Protein AF-A0A3D2YEI0-F1 (afdb_monomer_lite)

Structure (mmCIF, N/CA/C/O backbone):
data_AF-A0A3D2YEI0-F1
#
_entry.id   AF-A0A3D2YEI0-F1
#
loop_
_atom_site.group_PDB
_atom_site.id
_atom_site.type_symbol
_atom_site.label_atom_id
_atom_site.label_alt_id
_atom_site.label_comp_id
_atom_site.label_asym_id
_atom_site.label_entity_id
_atom_site.label_seq_id
_atom_site.pdbx_PDB_ins_code
_atom_site.Cartn_x
_atom_site.Cartn_y
_atom_site.Cartn_z
_atom_site.occupancy
_atom_site.B_iso_or_equiv
_atom_site.auth_seq_id
_atom_site.auth_comp_id
_atom_site.auth_asym_id
_atom_site.auth_atom_id
_atom_site.pdbx_PDB_model_num
ATOM 1 N N . TYR A 1 1 ? -25.407 -13.161 29.917 1.00 68.25 1 TYR A N 1
ATOM 2 C CA . TYR A 1 1 ? -24.809 -11.945 30.520 1.00 68.25 1 TYR A CA 1
ATOM 3 C C . TYR A 1 1 ? -24.618 -12.001 32.046 1.00 68.25 1 TYR A C 1
ATOM 5 O O . TYR A 1 1 ? -24.696 -10.966 32.695 1.00 68.25 1 TYR A O 1
ATOM 13 N N . SER A 1 2 ? -24.340 -13.152 32.675 1.00 72.31 2 SER A N 1
ATOM 14 C CA . SER A 1 2 ? -24.248 -13.216 34.150 1.00 72.31 2 SER A CA 1
ATOM 15 C C . SER A 1 2 ? -23.072 -12.410 34.723 1.00 72.31 2 SER A C 1
ATOM 17 O O . SER A 1 2 ? -23.265 -11.693 35.699 1.00 72.31 2 SER A O 1
ATOM 19 N N . GLY A 1 3 ? -21.893 -12.462 34.089 1.00 78.69 3 GLY A N 1
ATOM 20 C CA . GLY A 1 3 ? -20.698 -11.726 34.528 1.00 78.69 3 GLY A CA 1
ATOM 21 C C . GLY A 1 3 ? -20.878 -10.206 34.496 1.00 78.69 3 GLY A C 1
ATOM 22 O O . GLY A 1 3 ? -20.753 -9.552 35.528 1.00 78.69 3 GLY A O 1
ATOM 23 N N . GLN A 1 4 ? -21.267 -9.648 33.343 1.00 86.12 4 GLN A N 1
ATOM 24 C CA . GLN A 1 4 ? -21.496 -8.202 33.213 1.00 86.12 4 GLN A CA 1
ATOM 25 C C . GLN A 1 4 ? -22.633 -7.711 34.113 1.00 86.12 4 GLN A C 1
ATOM 27 O O . GLN A 1 4 ? -22.486 -6.702 34.797 1.00 86.12 4 GLN A O 1
ATOM 32 N N . ARG A 1 5 ? -23.728 -8.476 34.219 1.00 88.88 5 ARG A N 1
ATOM 33 C CA . ARG A 1 5 ? -24.831 -8.156 35.136 1.00 88.88 5 ARG A CA 1
ATOM 34 C C . ARG A 1 5 ? -24.367 -8.073 36.593 1.00 88.88 5 ARG A C 1
ATOM 36 O O . ARG A 1 5 ? -24.822 -7.196 37.317 1.00 88.88 5 ARG A O 1
ATOM 43 N N . ASN A 1 6 ? -23.446 -8.938 37.023 1.00 91.31 6 ASN A N 1
ATOM 44 C CA . ASN A 1 6 ? -22.897 -8.879 38.379 1.00 91.31 6 ASN A CA 1
ATOM 45 C C . ASN A 1 6 ? -22.062 -7.608 38.605 1.00 91.31 6 ASN A C 1
ATOM 47 O O . ASN A 1 6 ? -22.187 -6.993 39.663 1.00 91.31 6 ASN A O 1
ATOM 51 N N . HIS A 1 7 ? -21.256 -7.191 37.622 1.00 91.94 7 HIS A N 1
ATOM 52 C CA . HIS A 1 7 ? -20.502 -5.936 37.699 1.00 91.94 7 HIS A CA 1
ATOM 53 C C . HIS A 1 7 ? -21.421 -4.710 37.750 1.00 91.94 7 HIS A C 1
ATOM 55 O O . HIS A 1 7 ? -21.207 -3.840 38.588 1.00 91.94 7 HIS A O 1
ATOM 61 N N . ILE A 1 8 ? -22.476 -4.680 36.930 1.00 94.12 8 ILE A N 1
ATOM 62 C CA . ILE A 1 8 ? -23.471 -3.596 36.914 1.00 94.12 8 ILE A CA 1
ATOM 63 C C . ILE A 1 8 ? -24.224 -3.529 38.247 1.00 94.12 8 ILE A C 1
ATOM 65 O O . ILE A 1 8 ? -24.335 -2.463 38.844 1.00 94.12 8 ILE A O 1
ATOM 69 N N . ASN A 1 9 ? -24.703 -4.669 38.752 1.00 94.25 9 ASN A N 1
ATOM 70 C CA . ASN A 1 9 ? -25.412 -4.726 40.031 1.00 94.25 9 ASN A CA 1
ATOM 71 C C . ASN A 1 9 ? -24.514 -4.309 41.201 1.00 94.25 9 ASN A C 1
ATOM 73 O O . ASN A 1 9 ? -24.982 -3.660 42.132 1.00 94.25 9 ASN A O 1
ATOM 77 N N . LYS A 1 10 ? -23.226 -4.679 41.161 1.00 95.31 10 LYS A N 1
ATOM 78 C CA . LYS A 1 10 ? -22.238 -4.207 42.132 1.00 95.31 10 LYS A CA 1
ATOM 79 C C . LYS A 1 10 ? -22.077 -2.688 42.048 1.00 95.31 10 LYS A C 1
ATOM 81 O O . LYS A 1 10 ? -22.222 -2.043 43.076 1.00 95.31 10 LYS A O 1
ATOM 86 N N . PHE A 1 11 ? -21.860 -2.140 40.853 1.00 97.00 11 PHE A N 1
ATOM 87 C CA . PHE A 1 11 ? -21.712 -0.698 40.651 1.00 97.00 11 PHE A CA 1
ATOM 88 C C . PHE A 1 11 ? -22.922 0.081 41.179 1.00 97.00 11 PHE A C 1
ATOM 90 O O . PHE A 1 11 ? -22.754 0.977 41.990 1.00 97.00 11 PHE A O 1
ATOM 97 N N . ARG A 1 12 ? -24.148 -0.325 40.822 1.00 95.56 12 ARG A N 1
ATOM 98 C CA . ARG A 1 12 ? -25.383 0.332 41.292 1.00 95.56 12 ARG A CA 1
ATOM 99 C C . ARG A 1 12 ? -25.611 0.230 42.802 1.00 95.56 12 ARG A C 1
ATOM 101 O O . ARG A 1 12 ? -26.309 1.060 43.365 1.00 95.56 12 ARG A O 1
ATOM 108 N N . ARG A 1 13 ? -25.082 -0.804 43.461 1.00 96.88 13 ARG A N 1
ATOM 109 C CA . ARG A 1 13 ? -25.151 -0.922 44.925 1.00 96.88 13 ARG A CA 1
ATOM 110 C C . ARG A 1 13 ? -24.128 -0.011 45.598 1.00 96.88 13 ARG A C 1
ATOM 112 O O . ARG A 1 13 ? -24.442 0.582 46.622 1.00 96.88 13 ARG A O 1
ATOM 119 N N . ASP A 1 14 ? -22.919 0.042 45.047 1.00 97.06 14 ASP A N 1
ATOM 120 C CA . ASP A 1 14 ? -21.813 0.817 45.607 1.00 97.06 14 ASP A CA 1
ATOM 121 C C . ASP A 1 14 ? -22.003 2.331 45.323 1.00 97.06 14 ASP A C 1
ATOM 123 O O . ASP A 1 14 ? -21.615 3.152 46.147 1.00 97.06 14 ASP A O 1
ATOM 127 N N . PHE A 1 15 ? -22.689 2.685 44.226 1.00 96.69 15 PHE A N 1
ATOM 128 C CA . PHE A 1 15 ? -23.035 4.051 43.802 1.00 96.69 15 PHE A CA 1
ATOM 129 C C . PHE A 1 15 ? -24.541 4.153 43.463 1.00 96.69 15 PHE A C 1
ATOM 131 O O . PHE A 1 15 ? -24.924 4.114 42.289 1.00 96.69 15 PHE A O 1
ATOM 138 N N . PRO A 1 16 ? -25.431 4.204 44.471 1.00 95.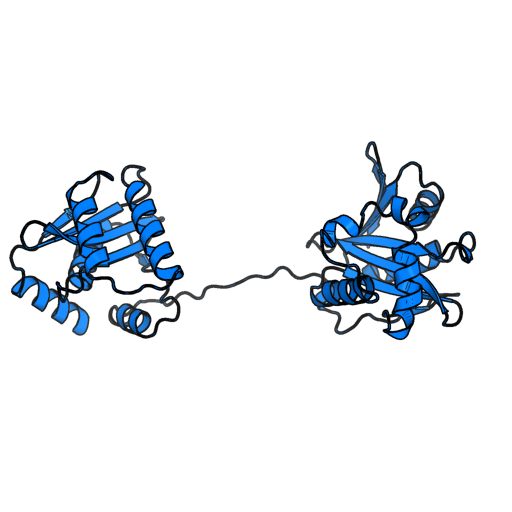75 16 PRO A N 1
ATOM 139 C CA . PRO A 1 16 ? -26.885 4.183 44.265 1.00 95.75 16 PRO A CA 1
ATOM 140 C C . PRO A 1 16 ? -27.451 5.471 43.650 1.00 95.75 16 PRO A C 1
ATOM 142 O O . PRO A 1 16 ? -28.571 5.460 43.147 1.00 95.75 16 PRO A O 1
ATOM 145 N N . ASP A 1 17 ? -26.691 6.563 43.695 1.00 95.56 17 ASP A N 1
ATOM 146 C CA . ASP A 1 17 ? -26.978 7.854 43.068 1.00 95.56 17 ASP A CA 1
ATOM 147 C C . ASP A 1 17 ? -26.530 7.921 41.600 1.00 95.56 17 ASP A C 1
ATOM 149 O O . ASP A 1 17 ? -26.735 8.942 40.947 1.00 95.56 17 ASP A O 1
ATOM 153 N N . ALA A 1 18 ? -25.902 6.861 41.077 1.00 97.38 18 ALA A N 1
ATOM 154 C CA . ALA A 1 18 ? -25.330 6.900 39.746 1.00 97.38 18 ALA A CA 1
ATOM 155 C C . ALA A 1 18 ? -26.400 7.011 38.651 1.00 97.38 18 ALA A C 1
ATOM 157 O O . ALA A 1 18 ? -27.341 6.213 38.588 1.00 97.38 18 ALA A O 1
ATOM 158 N N . GLU A 1 19 ? -26.210 7.960 37.737 1.00 97.62 19 GLU A N 1
ATOM 159 C CA . GLU A 1 19 ? -27.149 8.252 36.656 1.00 97.62 19 GLU A CA 1
ATOM 160 C C . GLU A 1 19 ? -26.442 8.475 35.320 1.00 97.62 19 GLU A C 1
ATOM 162 O O . GLU A 1 19 ? -25.311 8.954 35.242 1.00 97.62 19 GLU A O 1
ATOM 167 N N . PHE A 1 20 ? -27.128 8.131 34.234 1.00 98.44 20 PHE A N 1
ATOM 168 C CA . PHE A 1 20 ? -26.647 8.425 32.893 1.00 98.44 20 PHE A CA 1
ATOM 169 C C . PHE A 1 20 ? -27.025 9.850 32.490 1.00 98.44 20 PHE A C 1
ATOM 171 O O . PHE A 1 20 ? -28.176 10.255 32.643 1.00 98.44 20 PHE A O 1
ATOM 178 N N . THR A 1 21 ? -26.082 10.585 31.902 1.00 98.06 21 THR A N 1
ATOM 179 C CA . THR A 1 21 ? -26.310 11.938 31.385 1.00 98.06 21 THR A CA 1
ATOM 180 C C . THR A 1 21 ? -25.840 12.039 29.927 1.00 98.06 21 THR A C 1
ATOM 182 O O . THR A 1 21 ? -24.699 11.675 29.626 1.00 98.06 21 THR A O 1
ATOM 185 N N . PRO A 1 22 ? -26.684 12.509 28.991 1.00 97.69 22 PRO A N 1
ATOM 186 C CA . PRO A 1 22 ? -26.240 12.868 27.647 1.00 97.69 22 PRO A CA 1
ATOM 187 C C . PRO A 1 22 ? -25.218 14.010 27.689 1.00 97.69 22 PRO A C 1
ATOM 189 O O . PRO A 1 22 ? -25.360 14.953 28.467 1.00 97.69 22 PRO A O 1
ATOM 192 N N . LEU A 1 23 ? -24.207 13.944 26.823 1.00 97.44 23 LEU A N 1
ATOM 193 C CA . LEU A 1 23 ? -23.213 15.002 26.649 1.00 97.44 23 LEU A CA 1
ATOM 194 C C . LEU A 1 23 ? -23.413 15.632 25.271 1.00 97.44 23 LEU A C 1
ATOM 196 O O . LEU A 1 23 ? -23.169 14.996 24.248 1.00 97.44 23 LEU A O 1
ATOM 200 N N . THR A 1 24 ? -23.892 16.874 25.249 1.00 95.56 24 THR A N 1
ATOM 201 C CA . THR A 1 24 ? -24.234 17.604 24.014 1.00 95.56 24 THR A CA 1
ATOM 202 C C . THR A 1 24 ? -23.374 18.841 23.782 1.00 95.56 24 THR A C 1
ATOM 204 O O . THR A 1 24 ? -23.398 19.390 22.685 1.00 95.56 24 THR A O 1
ATOM 207 N N . ASP A 1 25 ? -22.632 19.280 24.799 1.00 94.62 25 ASP A N 1
ATOM 208 C CA . ASP A 1 25 ? -21.731 20.428 24.735 1.00 94.62 25 ASP A CA 1
ATOM 209 C C . ASP A 1 25 ? -20.272 19.941 24.800 1.00 94.62 25 ASP A C 1
ATOM 211 O O . ASP A 1 25 ? -19.886 19.336 25.806 1.00 94.62 25 ASP A O 1
ATOM 215 N N . PRO A 1 26 ? -19.443 20.181 23.767 1.00 93.44 26 PRO A N 1
ATOM 216 C CA . PRO A 1 26 ? -18.020 19.846 23.817 1.00 93.44 26 PRO A CA 1
ATOM 217 C C . PRO A 1 26 ? -17.256 20.620 24.906 1.00 93.44 26 PRO A C 1
ATOM 219 O O . PRO A 1 26 ? -16.172 20.190 25.292 1.00 93.44 26 PRO A O 1
ATOM 222 N N . GLN A 1 27 ? -17.805 21.733 25.408 1.00 94.62 27 GLN A N 1
ATOM 223 C CA . GLN A 1 27 ? -17.223 22.551 26.476 1.00 94.62 27 GLN A CA 1
ATOM 224 C C . GLN A 1 27 ? -17.804 22.252 27.863 1.00 94.62 27 GLN A C 1
ATOM 226 O O . GLN A 1 27 ? -17.576 23.022 28.800 1.00 94.62 27 GLN A O 1
ATOM 231 N N . ASP A 1 28 ? -18.529 21.139 28.025 1.00 95.12 28 ASP A N 1
ATOM 232 C CA . ASP A 1 28 ? -19.078 20.751 29.321 1.00 95.12 28 ASP A CA 1
ATOM 233 C C . ASP A 1 28 ? -17.951 20.661 30.375 1.00 95.12 28 ASP A C 1
ATOM 235 O O . ASP A 1 28 ? -17.034 19.837 30.247 1.00 95.12 28 ASP A O 1
ATOM 239 N N . PRO A 1 29 ? -17.990 21.472 31.450 1.00 96.00 29 PRO A N 1
ATOM 240 C CA . PRO A 1 29 ? -16.926 21.496 32.449 1.00 96.00 29 PRO A CA 1
ATOM 241 C C . PRO A 1 29 ? -16.756 20.148 33.162 1.00 96.00 29 PRO A C 1
ATOM 243 O O . PRO A 1 29 ? -15.661 19.838 33.640 1.00 96.00 29 PRO A O 1
ATOM 246 N N . ARG A 1 30 ? -17.806 19.314 33.208 1.00 96.50 30 ARG A N 1
ATOM 247 C CA . ARG A 1 30 ? -17.743 17.957 33.767 1.00 96.50 30 ARG A CA 1
ATOM 248 C C . ARG A 1 30 ? -16.841 17.061 32.924 1.00 96.50 30 ARG A C 1
ATOM 250 O O . ARG A 1 30 ? -16.116 16.243 33.483 1.00 96.50 30 ARG A O 1
ATOM 257 N N . LEU A 1 31 ? -16.856 17.223 31.600 1.00 96.31 31 LEU A N 1
ATOM 258 C CA . LEU A 1 31 ? -16.029 16.447 30.676 1.00 96.31 31 LEU A CA 1
ATOM 259 C C . LEU A 1 31 ? -14.549 16.828 30.806 1.00 96.31 31 LEU A C 1
ATOM 261 O O . LEU A 1 31 ? -13.692 15.951 30.895 1.00 96.31 31 LEU A O 1
ATOM 265 N N . ALA A 1 32 ? -14.250 18.126 30.906 1.00 94.75 32 ALA A N 1
ATOM 266 C CA . ALA A 1 32 ? -12.895 18.598 31.191 1.00 94.75 32 ALA A CA 1
ATOM 267 C C . ALA A 1 32 ? -12.383 18.083 32.550 1.00 94.75 32 ALA A C 1
ATOM 269 O O . ALA A 1 32 ? -11.223 17.688 32.672 1.00 94.75 32 ALA A O 1
ATOM 270 N N . ALA A 1 33 ? -13.246 18.042 33.572 1.00 96.62 33 ALA A N 1
ATOM 271 C CA . ALA A 1 33 ? -12.906 17.449 34.862 1.00 96.62 33 ALA A CA 1
ATOM 272 C C . ALA A 1 33 ? -12.619 15.943 34.748 1.00 96.62 33 ALA A C 1
ATOM 274 O O . ALA A 1 33 ? -11.586 15.501 35.244 1.00 96.62 33 ALA A O 1
ATOM 275 N N . PHE A 1 34 ? -13.463 15.193 34.031 1.00 97.12 34 PHE A N 1
ATOM 276 C CA . PHE A 1 34 ? -13.266 13.762 33.794 1.00 97.12 34 PHE A CA 1
ATOM 277 C C . PHE A 1 34 ? -11.910 13.455 33.154 1.00 97.12 34 PHE A C 1
ATOM 279 O O . PHE A 1 34 ? -11.227 12.542 33.606 1.00 97.12 34 PHE A O 1
ATOM 286 N N . TRP A 1 35 ? -11.489 14.212 32.135 1.00 95.12 35 TRP A N 1
ATOM 287 C CA . TRP A 1 35 ? -10.202 13.961 31.480 1.00 95.12 35 TRP A CA 1
ATOM 288 C C . TRP A 1 35 ? -9.010 14.160 32.421 1.00 95.12 35 TRP A C 1
ATOM 290 O O . TRP A 1 35 ? -8.111 13.322 32.423 1.00 95.12 35 TRP A O 1
ATOM 300 N N . ARG A 1 36 ? -9.036 15.192 33.278 1.00 93.50 36 ARG A N 1
ATOM 301 C CA . ARG A 1 36 ? -7.995 15.403 34.305 1.00 93.50 36 ARG A CA 1
ATOM 302 C C . ARG A 1 36 ? -7.955 14.265 35.329 1.00 93.50 36 ARG A C 1
ATOM 304 O O . ARG A 1 36 ? -6.874 13.794 35.687 1.00 93.50 36 ARG A O 1
ATOM 311 N N . ASP A 1 37 ? -9.123 13.817 35.787 1.00 94.00 37 ASP A N 1
ATOM 312 C CA . ASP A 1 37 ? -9.232 12.696 36.726 1.00 94.00 37 ASP A CA 1
ATOM 313 C C . ASP A 1 37 ? -8.716 11.400 36.073 1.00 94.00 37 ASP A C 1
ATOM 315 O O . ASP A 1 37 ? -7.912 10.674 36.660 1.00 94.00 37 ASP A O 1
ATOM 319 N N . TYR A 1 38 ? -9.111 11.140 34.823 1.00 92.94 38 TYR A N 1
ATOM 320 C CA . TYR A 1 38 ? -8.705 9.955 34.068 1.00 92.94 38 TYR A CA 1
ATOM 321 C C . TYR A 1 38 ? -7.194 9.920 33.822 1.00 92.94 38 TYR A C 1
ATOM 323 O O . TYR A 1 38 ? -6.573 8.884 34.038 1.00 92.94 38 TYR A O 1
ATOM 331 N N . GLU A 1 39 ? -6.583 11.041 33.429 1.00 89.88 39 GLU A N 1
ATOM 332 C CA . GLU A 1 39 ? -5.128 11.161 33.245 1.00 89.88 39 GLU A CA 1
ATOM 333 C C . GLU A 1 39 ? -4.343 10.870 34.529 1.00 89.88 39 GLU A C 1
ATOM 335 O O . GLU A 1 39 ? -3.258 10.291 34.471 1.00 89.88 39 GLU A O 1
ATOM 340 N N . THR A 1 40 ? -4.905 11.212 35.691 1.00 87.88 40 THR A N 1
ATOM 341 C CA . THR A 1 40 ? -4.272 10.950 36.992 1.00 87.88 40 THR A CA 1
ATOM 342 C C . THR A 1 40 ? -4.225 9.451 37.311 1.00 87.88 40 THR A C 1
ATOM 344 O O . THR A 1 40 ? -3.242 8.969 37.876 1.00 87.88 40 THR A O 1
ATOM 347 N N . GLU A 1 41 ? -5.258 8.695 36.928 1.00 86.00 41 GLU A N 1
ATOM 348 C CA . GLU A 1 41 ? -5.346 7.244 37.158 1.00 86.00 41 GLU A CA 1
ATOM 349 C C . GLU A 1 41 ? -4.751 6.405 36.009 1.00 86.00 41 GLU A C 1
ATOM 351 O O . GLU A 1 41 ? -4.423 5.226 36.175 1.00 86.00 41 GLU A O 1
ATOM 356 N N . PHE A 1 42 ? -4.613 6.988 34.817 1.00 78.06 42 PHE A N 1
ATOM 357 C CA . PHE A 1 42 ? -4.160 6.295 33.617 1.00 78.06 42 PHE A CA 1
ATOM 358 C C . PHE A 1 42 ? -2.629 6.279 33.518 1.00 78.06 42 PHE A C 1
ATOM 360 O O . PHE A 1 42 ? -1.992 7.137 32.916 1.00 78.06 42 PHE A O 1
ATOM 367 N N . HIS A 1 43 ? -2.008 5.235 34.065 1.00 69.94 43 HIS A N 1
ATOM 368 C CA . HIS A 1 43 ? -0.544 5.110 34.121 1.00 69.94 43 HIS A CA 1
ATOM 369 C C . HIS A 1 43 ? 0.122 4.510 32.863 1.00 69.94 43 HIS A C 1
ATOM 371 O O . HIS A 1 43 ? 1.270 4.061 32.929 1.00 69.94 43 HIS A O 1
ATOM 377 N N . LYS A 1 44 ? -0.552 4.458 31.702 1.00 66.56 44 LYS A N 1
ATOM 378 C CA . LYS A 1 44 ? 0.087 3.982 30.459 1.00 66.56 44 LYS A CA 1
ATOM 379 C C . LYS A 1 44 ? 0.878 5.120 29.810 1.00 66.56 44 LYS A C 1
ATOM 381 O O . LYS A 1 44 ? 0.312 5.990 29.164 1.00 66.56 44 LYS A O 1
ATOM 386 N N . THR A 1 45 ? 2.201 5.065 29.927 1.00 58.62 45 THR A N 1
ATOM 387 C CA . THR A 1 45 ? 3.136 6.106 29.455 1.00 58.62 45 THR A CA 1
ATOM 388 C C . THR A 1 45 ? 3.678 5.887 28.036 1.00 58.62 45 THR A C 1
ATOM 390 O O . THR A 1 45 ? 4.537 6.635 27.574 1.00 58.62 45 THR A O 1
ATOM 393 N N . GLY A 1 46 ? 3.213 4.856 27.322 1.00 68.94 46 GLY A N 1
ATOM 394 C CA . GLY A 1 46 ? 3.670 4.572 25.959 1.00 68.94 46 GLY A CA 1
ATOM 395 C C . GLY A 1 46 ? 3.207 5.640 24.950 1.00 68.94 46 GLY A C 1
ATOM 396 O O . GLY A 1 46 ? 2.064 6.087 25.053 1.00 68.94 46 GLY A O 1
ATOM 397 N N . PRO A 1 47 ? 4.012 5.999 23.927 1.00 68.00 47 PRO A N 1
ATOM 398 C CA . PRO A 1 47 ? 3.660 7.031 22.939 1.00 68.00 47 PRO A CA 1
ATOM 399 C C . PRO A 1 47 ? 2.297 6.823 22.261 1.00 68.00 47 PRO A C 1
ATOM 401 O O . PRO A 1 47 ? 1.547 7.774 22.064 1.00 68.00 47 PRO A O 1
ATOM 404 N N . LEU A 1 48 ? 1.943 5.566 21.970 1.00 73.62 48 LEU A N 1
ATOM 405 C CA . LEU A 1 48 ? 0.650 5.204 21.380 1.00 73.62 48 LEU A CA 1
ATOM 406 C C . LEU A 1 48 ? -0.533 5.478 22.319 1.00 73.62 48 LEU A C 1
ATOM 408 O O . LEU A 1 48 ? -1.589 5.889 21.857 1.00 73.62 48 LEU A O 1
ATOM 412 N N . ALA A 1 49 ? -0.362 5.281 23.630 1.00 73.06 49 ALA A N 1
ATOM 413 C CA . ALA A 1 49 ? -1.427 5.500 24.608 1.00 73.06 49 ALA A CA 1
ATOM 414 C C . ALA A 1 49 ? -1.706 6.997 24.817 1.00 73.06 49 ALA A C 1
ATOM 416 O O . ALA A 1 49 ? -2.862 7.394 24.945 1.00 73.06 49 ALA A O 1
ATOM 417 N N . VAL A 1 50 ? -0.655 7.826 24.793 1.00 76.62 50 VAL A N 1
ATOM 418 C CA . VAL A 1 50 ? -0.776 9.293 24.832 1.00 76.62 50 VAL A CA 1
ATOM 419 C C . VAL A 1 50 ? -1.496 9.802 23.583 1.00 76.62 50 VAL A C 1
ATOM 421 O O . VAL A 1 50 ? -2.408 10.619 23.684 1.00 76.62 50 VAL A O 1
ATOM 424 N N . GLN A 1 51 ? -1.130 9.280 22.409 1.00 84.81 51 GLN A N 1
ATOM 425 C CA . GLN A 1 51 ? -1.786 9.641 21.155 1.00 84.81 51 GLN A CA 1
ATOM 426 C C . GLN A 1 51 ? -3.261 9.213 21.128 1.00 84.81 51 GLN A C 1
ATOM 428 O O . GLN A 1 51 ? -4.107 9.998 20.711 1.00 84.81 51 GLN A O 1
ATOM 433 N N . GLU A 1 52 ? -3.588 8.004 21.593 1.00 83.88 52 GLU A N 1
ATOM 434 C CA . GLU A 1 52 ? -4.973 7.517 21.674 1.00 83.88 52 GLU A CA 1
ATOM 435 C C . GLU A 1 52 ? -5.837 8.415 22.570 1.00 83.88 52 GLU A C 1
ATOM 437 O O . GLU A 1 52 ? -6.961 8.754 22.204 1.00 83.88 52 GLU A O 1
ATOM 442 N N . LEU A 1 53 ? -5.311 8.840 23.724 1.00 86.81 53 LEU A N 1
ATOM 443 C CA . LEU A 1 53 ? -6.029 9.734 24.629 1.00 86.81 53 LEU A CA 1
ATOM 444 C C . LEU A 1 53 ? -6.265 11.116 24.004 1.00 86.81 53 LEU A C 1
ATOM 446 O O . LEU A 1 53 ? -7.381 11.628 24.075 1.00 86.81 53 LEU A O 1
ATOM 450 N N . ALA A 1 54 ? -5.250 11.686 23.348 1.00 90.25 54 ALA A N 1
ATOM 451 C CA . ALA A 1 54 ? -5.381 12.960 22.644 1.00 90.25 54 ALA A CA 1
ATOM 452 C C . ALA A 1 54 ? -6.425 12.890 21.515 1.00 90.25 54 ALA A C 1
ATOM 454 O O . ALA A 1 54 ? -7.259 13.785 21.392 1.00 90.25 54 ALA A O 1
ATOM 455 N N . LEU A 1 55 ? -6.435 11.805 20.733 1.00 93.31 55 LEU A N 1
ATOM 456 C CA . LEU A 1 55 ? -7.440 11.583 19.689 1.00 93.31 55 LEU A CA 1
ATOM 457 C C . LEU A 1 55 ? -8.845 11.407 20.276 1.00 93.31 55 LEU A C 1
ATOM 459 O O . LEU A 1 55 ? -9.807 11.940 19.729 1.00 93.31 55 LEU A O 1
ATOM 463 N N . ALA A 1 56 ? -8.976 10.713 21.411 1.00 93.06 56 ALA A N 1
ATOM 464 C CA . ALA A 1 56 ? -10.254 10.588 22.101 1.00 93.06 56 ALA A CA 1
ATOM 465 C C . ALA A 1 56 ? -10.783 11.959 22.559 1.00 93.06 56 ALA A C 1
ATOM 467 O O . ALA A 1 56 ? -11.939 12.288 22.294 1.00 93.06 56 ALA A O 1
ATOM 468 N N . GLN A 1 57 ? -9.939 12.788 23.182 1.00 94.00 57 GLN A N 1
ATOM 469 C CA . GLN A 1 57 ? -10.292 14.163 23.557 1.00 94.00 57 GLN A CA 1
ATOM 470 C C . GLN A 1 57 ? -10.674 15.005 22.328 1.00 94.00 57 GLN A C 1
ATOM 472 O O . GLN A 1 57 ? -11.677 15.722 22.363 1.00 94.00 57 GLN A O 1
ATOM 477 N N . GLU A 1 58 ? -9.939 14.877 21.216 1.00 95.00 58 GLU A N 1
ATOM 478 C CA . GLU A 1 58 ? -10.279 15.553 19.961 1.00 95.00 58 GLU A CA 1
ATOM 479 C C . GLU A 1 58 ? -11.660 15.126 19.444 1.00 95.00 58 GLU A C 1
ATOM 481 O O . GLU A 1 58 ? -12.463 15.988 19.089 1.00 95.00 58 GLU A O 1
ATOM 486 N N . MET A 1 59 ? -11.988 13.832 19.444 1.00 95.75 59 MET A N 1
ATOM 487 C CA . MET A 1 59 ? -13.309 13.357 19.012 1.00 95.75 59 MET A CA 1
ATOM 488 C C . MET A 1 59 ? -14.436 13.935 19.875 1.00 95.75 59 MET A C 1
ATOM 490 O O . MET A 1 59 ? -15.445 14.396 19.341 1.00 95.75 59 MET A O 1
ATOM 494 N N . PHE A 1 60 ? -14.249 13.998 21.195 1.00 96.75 60 PHE A N 1
ATOM 495 C CA . PHE A 1 60 ? -15.213 14.635 22.095 1.00 96.75 60 PHE A CA 1
ATOM 496 C C . PHE A 1 60 ? -15.345 16.151 21.852 1.00 96.75 60 PHE A C 1
ATOM 498 O O . PHE A 1 60 ? -16.438 16.694 21.994 1.00 96.75 60 PHE A O 1
ATOM 505 N N . SER A 1 61 ? -14.295 16.838 21.388 1.00 95.31 61 SER A N 1
ATOM 506 C CA . SER A 1 61 ? -14.395 18.253 20.976 1.00 95.31 61 SER A CA 1
ATOM 507 C C . SER A 1 61 ? -15.297 18.476 19.750 1.00 95.31 61 SER A C 1
ATOM 509 O O . SER A 1 61 ? -15.693 19.605 19.464 1.00 95.31 61 SER A O 1
ATOM 511 N N . ARG A 1 62 ? -15.637 17.401 19.022 1.00 95.44 62 ARG A N 1
ATOM 512 C CA . ARG A 1 62 ? -16.571 17.410 17.885 1.00 95.44 62 ARG A CA 1
ATOM 513 C C . ARG A 1 62 ? -18.008 17.080 18.291 1.00 95.44 62 ARG A C 1
ATOM 515 O O . ARG A 1 62 ? -18.870 16.963 17.415 1.00 95.44 62 ARG A O 1
ATOM 522 N N . ILE A 1 63 ? -18.298 16.937 19.587 1.00 93.81 63 ILE A N 1
ATOM 523 C CA . ILE A 1 63 ? -19.681 16.915 20.074 1.00 93.81 63 ILE A CA 1
ATOM 524 C C . ILE A 1 63 ? -20.386 18.199 19.602 1.00 93.81 63 ILE A C 1
ATOM 526 O O . ILE A 1 63 ? -19.778 19.262 19.501 1.00 93.81 63 ILE A O 1
ATOM 530 N N . GLY A 1 64 ? -21.663 18.086 19.235 1.00 89.12 64 GLY A N 1
ATOM 531 C CA . GLY A 1 64 ? -22.454 19.200 18.697 1.00 89.12 64 GLY A CA 1
ATOM 532 C C . GLY A 1 64 ? -22.398 19.358 17.172 1.00 89.12 64 GLY A C 1
ATOM 533 O O . GLY A 1 64 ? -23.216 20.080 16.611 1.00 89.12 64 GLY A O 1
ATOM 534 N N . THR A 1 65 ? -21.519 18.630 16.471 1.00 93.00 65 THR A N 1
ATOM 535 C CA . THR A 1 65 ? -21.525 18.553 14.990 1.00 93.00 65 THR A CA 1
ATOM 536 C C . THR A 1 65 ? -22.732 17.799 14.423 1.00 93.00 65 THR A C 1
ATOM 538 O O . THR A 1 65 ? -23.029 17.911 13.236 1.00 93.00 65 THR A O 1
ATOM 541 N N . GLY A 1 66 ? -23.410 17.007 15.257 1.00 90.62 66 GLY A N 1
ATOM 542 C CA . GLY A 1 66 ? -24.465 16.079 14.846 1.00 90.62 66 GLY A CA 1
ATOM 543 C C . GLY A 1 66 ? -23.952 14.730 14.333 1.00 90.62 66 GLY A C 1
ATOM 544 O O . GLY A 1 66 ? -24.765 13.861 14.039 1.00 90.62 66 GLY A O 1
ATOM 545 N N . TRP A 1 67 ? -22.631 14.526 14.246 1.00 93.25 67 TRP A N 1
ATOM 546 C CA . TRP A 1 67 ? -22.044 13.241 13.837 1.00 93.25 67 TRP A CA 1
ATOM 547 C C . TRP A 1 67 ? -22.064 12.207 14.960 1.00 93.25 67 TRP A C 1
ATOM 549 O O . TRP A 1 67 ? -22.300 11.025 14.723 1.00 93.25 67 TRP A O 1
ATOM 559 N N . PHE A 1 68 ? -21.840 12.668 16.190 1.00 96.56 68 PHE A N 1
ATOM 560 C CA . PHE A 1 68 ? -21.686 11.805 17.350 1.00 96.56 68 PHE A CA 1
ATOM 561 C C . PHE A 1 68 ? -22.833 11.961 18.339 1.00 96.56 68 PHE A C 1
ATOM 563 O O . PHE A 1 68 ? -23.349 13.057 18.569 1.00 96.56 68 PHE A O 1
ATOM 570 N N . CYS A 1 69 ? -23.157 10.850 18.988 1.00 96.31 69 CYS A N 1
ATOM 571 C CA . CYS A 1 69 ? -23.869 10.823 20.250 1.00 96.31 69 CYS A CA 1
ATOM 572 C C . CYS A 1 69 ? -22.866 10.531 21.369 1.00 96.31 69 CYS A C 1
ATOM 574 O O . CYS A 1 69 ? -22.003 9.659 21.247 1.00 96.31 69 CYS A O 1
ATOM 576 N N . ALA A 1 70 ? -22.959 11.289 22.456 1.00 97.88 70 ALA A N 1
ATOM 577 C CA . ALA A 1 70 ? -22.076 11.146 23.600 1.00 97.88 70 ALA A CA 1
ATOM 578 C C . ALA A 1 70 ? -22.884 11.146 24.897 1.00 97.88 70 ALA A C 1
ATOM 580 O O . ALA A 1 70 ? -24.002 11.666 24.981 1.00 97.88 70 ALA A O 1
ATOM 581 N N . GLY A 1 71 ? -22.327 10.509 25.914 1.00 98.00 71 GLY A N 1
ATOM 582 C CA . GLY A 1 71 ? -22.962 10.376 27.213 1.00 98.00 71 GLY A CA 1
ATOM 583 C C . GLY A 1 71 ? -21.963 9.933 28.261 1.00 98.00 71 GLY A C 1
ATOM 584 O O . GLY A 1 71 ? -20.883 9.436 27.941 1.00 98.00 71 GLY A O 1
ATOM 585 N N . GLY A 1 72 ? -22.322 10.114 29.519 1.00 98.12 72 GLY A N 1
ATOM 586 C CA . GLY A 1 72 ? -21.481 9.741 30.638 1.00 98.12 72 GLY A CA 1
ATOM 587 C C . GLY A 1 72 ? -22.271 9.158 31.794 1.00 98.12 72 GLY A C 1
ATOM 588 O O . GLY A 1 72 ? -23.488 9.309 31.883 1.00 98.12 72 GLY A O 1
ATOM 589 N N . MET A 1 73 ? -21.553 8.467 32.672 1.00 98.56 73 MET A N 1
ATOM 590 C CA . MET A 1 73 ? -22.068 7.981 33.945 1.00 98.56 73 MET A CA 1
ATOM 591 C C . MET A 1 73 ? -21.650 8.968 35.029 1.00 98.56 73 MET A C 1
ATOM 593 O O . MET A 1 73 ? -20.453 9.181 35.243 1.00 98.56 73 MET A O 1
ATOM 597 N N . MET A 1 74 ? -22.632 9.561 35.694 1.00 98.25 7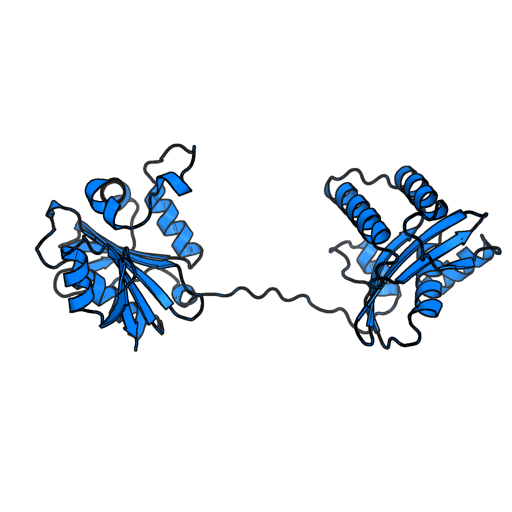4 MET A N 1
ATOM 598 C CA . MET A 1 74 ? -22.453 10.357 36.899 1.00 98.25 74 MET A CA 1
ATOM 599 C C . MET A 1 74 ? -22.429 9.430 38.113 1.00 98.25 74 MET A C 1
ATOM 601 O O . MET A 1 74 ? -23.209 8.485 38.169 1.00 98.25 74 MET A O 1
ATOM 605 N N . ALA A 1 75 ? -21.558 9.702 39.076 1.00 97.31 75 ALA A N 1
ATOM 606 C CA . ALA A 1 75 ? -21.603 9.151 40.429 1.00 97.31 75 ALA A CA 1
ATOM 607 C C . ALA A 1 75 ? -20.884 10.129 41.364 1.00 97.31 75 ALA A C 1
ATOM 609 O O . ALA A 1 75 ? -19.916 10.772 40.946 1.00 97.31 75 ALA A O 1
ATOM 610 N N . GLU A 1 76 ? -21.356 10.279 42.604 1.00 95.50 76 GLU A N 1
ATOM 611 C CA . GLU A 1 76 ? -20.735 11.181 43.587 1.00 95.50 76 GLU A CA 1
ATOM 612 C C . GLU A 1 76 ? -20.646 12.635 43.072 1.00 95.50 76 GLU A C 1
ATOM 614 O O . GLU A 1 76 ? -19.689 13.364 43.334 1.00 95.50 76 GLU A O 1
ATOM 619 N N . GLY A 1 77 ? -21.636 13.055 42.273 1.00 95.12 77 GLY A N 1
ATOM 620 C CA . GLY A 1 77 ? -21.725 14.406 41.708 1.00 95.12 77 GLY A CA 1
ATOM 621 C C . GLY A 1 77 ? -20.767 14.728 40.551 1.00 95.12 77 GLY A C 1
ATOM 622 O O . GLY A 1 77 ? -20.709 15.884 40.133 1.00 95.12 77 GLY A O 1
ATOM 623 N N . ARG A 1 78 ? -20.031 13.753 39.999 1.00 97.06 78 ARG A N 1
ATOM 624 C CA . ARG A 1 78 ? -19.099 13.961 38.870 1.00 97.06 78 ARG A CA 1
ATOM 625 C C . ARG A 1 78 ? -19.173 12.847 37.826 1.00 97.06 78 ARG A C 1
ATOM 627 O O . ARG A 1 78 ? -19.723 11.781 38.083 1.00 97.06 78 ARG A O 1
ATOM 634 N N . LEU A 1 79 ? -18.604 13.093 36.646 1.00 98.19 79 LEU A N 1
ATOM 635 C CA . LEU A 1 79 ? -18.453 12.062 35.619 1.00 98.19 79 LEU A CA 1
ATOM 636 C C . LEU A 1 79 ? -17.395 11.044 36.053 1.00 98.19 79 LEU A C 1
ATOM 638 O O . LEU A 1 79 ? -16.253 11.408 36.325 1.00 98.19 79 LEU A O 1
ATOM 642 N N . VAL A 1 80 ? -17.769 9.767 36.070 1.00 98.19 80 VAL A N 1
ATOM 643 C CA . VAL A 1 80 ? -16.863 8.642 36.361 1.00 98.19 80 VAL A CA 1
ATOM 644 C C . VAL A 1 80 ? -16.632 7.750 35.144 1.00 98.19 80 VAL A C 1
ATOM 646 O O . VAL A 1 80 ? -15.729 6.912 35.143 1.00 98.19 80 VAL A O 1
ATOM 649 N N . ALA A 1 81 ? -17.422 7.936 34.085 1.00 98.25 81 ALA A N 1
ATOM 650 C CA . ALA A 1 81 ? -17.226 7.292 32.796 1.00 98.25 81 ALA A CA 1
ATOM 651 C C . ALA A 1 81 ? -17.832 8.123 31.659 1.00 98.25 81 ALA A C 1
ATOM 653 O O . ALA A 1 81 ? -18.838 8.799 31.866 1.00 98.25 81 ALA A O 1
ATOM 654 N N . VAL A 1 82 ? -17.262 8.026 30.458 1.00 98.44 82 VAL A N 1
ATOM 655 C CA . VAL A 1 82 ? -17.752 8.659 29.226 1.00 98.44 82 VAL A CA 1
ATOM 656 C C . VAL A 1 82 ? -17.743 7.680 28.053 1.00 98.44 82 VAL A C 1
ATOM 658 O O . VAL A 1 82 ? -16.891 6.790 27.959 1.00 98.44 82 VAL A O 1
ATOM 661 N N . CYS A 1 83 ? -18.706 7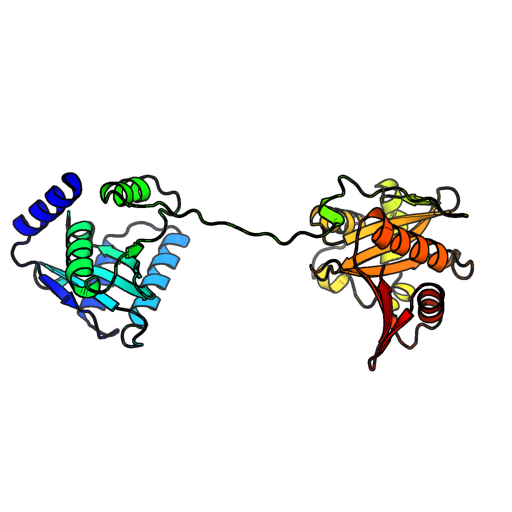.859 27.155 1.00 98.19 83 CYS A N 1
ATOM 662 C CA . CYS A 1 83 ? -18.907 7.069 25.950 1.00 98.19 83 CYS A CA 1
ATOM 663 C C . CYS A 1 83 ? -19.181 7.992 24.756 1.00 98.19 83 CYS A C 1
ATOM 665 O O . CYS A 1 83 ? -19.902 8.984 24.908 1.00 98.19 83 CYS A O 1
ATOM 667 N N . LEU A 1 84 ? -18.656 7.654 23.579 1.00 98.12 84 LEU A N 1
ATOM 668 C CA . LEU A 1 84 ? -18.942 8.357 22.326 1.00 98.12 84 LEU A CA 1
ATOM 669 C C . LEU A 1 84 ? -19.107 7.355 21.184 1.00 98.12 84 LEU A C 1
ATOM 671 O O . LEU A 1 84 ? -18.256 6.489 20.972 1.00 98.12 84 LEU A O 1
ATOM 675 N N . ALA A 1 85 ? -20.200 7.504 20.442 1.00 97.81 85 ALA A N 1
ATOM 676 C CA . ALA A 1 85 ? -20.581 6.635 19.339 1.00 97.81 85 ALA A CA 1
ATOM 677 C C . ALA A 1 85 ? -21.162 7.437 18.168 1.00 97.81 85 ALA A C 1
ATOM 679 O O . ALA A 1 85 ? -21.607 8.574 18.333 1.00 97.81 85 ALA A O 1
ATOM 680 N N . GLU A 1 86 ? -21.231 6.817 16.999 1.00 96.44 86 GLU A N 1
ATOM 681 C CA . GLU A 1 86 ? -21.990 7.303 15.843 1.00 96.44 86 GLU A CA 1
ATOM 682 C C . GLU A 1 86 ? -23.129 6.332 15.495 1.00 96.44 86 GLU A C 1
ATOM 684 O O . GLU A 1 86 ? -23.070 5.134 15.794 1.00 96.44 86 GLU A O 1
ATOM 689 N N . LYS A 1 87 ? -24.180 6.843 14.845 1.00 96.00 87 LYS A N 1
ATOM 690 C CA . LYS A 1 87 ? -25.245 6.011 14.270 1.00 96.00 87 LYS A CA 1
ATOM 691 C C . LYS A 1 87 ? -25.034 5.866 12.770 1.00 96.00 87 LYS A C 1
ATOM 693 O O . LYS A 1 87 ? -25.211 6.818 12.015 1.00 96.00 87 LYS A O 1
ATOM 698 N N . CYS A 1 88 ? -24.722 4.650 12.341 1.00 95.25 88 CYS A N 1
ATOM 699 C CA . CYS A 1 88 ? -24.479 4.298 10.947 1.00 95.25 88 CYS A CA 1
ATOM 700 C C . CYS A 1 88 ? -25.577 3.350 10.455 1.00 95.25 88 CYS A C 1
ATOM 702 O O . CYS A 1 88 ? -25.487 2.125 10.580 1.00 95.25 88 CYS A O 1
ATOM 704 N N . GLY A 1 89 ? -26.654 3.932 9.917 1.00 94.31 89 GLY A N 1
ATOM 705 C CA . GLY A 1 89 ? -27.865 3.188 9.568 1.00 94.31 89 GLY A CA 1
ATOM 706 C C . GLY A 1 89 ? -28.462 2.518 10.809 1.00 94.31 89 GLY A C 1
ATOM 707 O O . GLY A 1 89 ? -28.655 3.169 11.827 1.00 94.31 89 GLY A O 1
ATOM 708 N N . GLY A 1 90 ? -28.715 1.208 10.746 1.00 96.12 90 GLY A N 1
ATOM 709 C CA . GLY A 1 90 ? -29.214 0.421 11.882 1.00 96.12 90 GLY A CA 1
ATOM 710 C C . GLY A 1 90 ? -28.139 -0.040 12.878 1.00 96.12 90 GLY A C 1
ATOM 711 O O . GLY A 1 90 ? -28.366 -1.031 13.571 1.00 96.12 90 GLY A O 1
ATOM 712 N N . THR A 1 91 ? -26.961 0.595 12.915 1.00 97.00 91 THR A N 1
ATOM 713 C CA . THR A 1 91 ? -25.843 0.208 13.794 1.00 97.00 91 THR A CA 1
ATOM 714 C C . THR A 1 91 ? -25.366 1.382 14.641 1.00 97.00 91 THR A C 1
ATOM 716 O O . THR A 1 91 ? -24.989 2.420 14.101 1.00 97.00 91 THR A O 1
ATOM 719 N N . LEU A 1 92 ? -25.293 1.182 15.955 1.00 97.75 92 LEU A N 1
ATOM 720 C CA . LEU A 1 92 ? -24.597 2.069 16.882 1.00 97.75 92 LEU A CA 1
ATOM 721 C C . LEU A 1 92 ? -23.119 1.658 16.933 1.00 97.75 92 LEU A C 1
ATOM 723 O O . LEU A 1 92 ? -22.796 0.573 17.419 1.00 97.75 92 LEU A O 1
ATOM 727 N N . VAL A 1 93 ? -22.223 2.482 16.397 1.00 97.31 93 VAL A N 1
ATOM 728 C CA . VAL A 1 93 ? -20.781 2.202 16.372 1.00 97.31 93 VAL A CA 1
ATOM 729 C C . VAL A 1 93 ? -20.127 2.942 17.532 1.00 97.31 93 VAL A C 1
ATOM 731 O O . VAL A 1 93 ? -20.043 4.165 17.531 1.00 97.31 93 VAL A O 1
ATOM 734 N N . ASN A 1 94 ? -19.712 2.199 18.556 1.00 96.12 94 ASN A N 1
ATOM 735 C CA . ASN A 1 94 ? -19.117 2.746 19.765 1.00 96.12 94 ASN A CA 1
ATOM 736 C C . ASN A 1 94 ? -17.600 2.890 19.620 1.00 96.12 94 ASN A C 1
ATOM 738 O O . ASN A 1 94 ? -16.880 1.893 19.694 1.00 96.12 94 ASN A O 1
ATOM 742 N N . HIS A 1 95 ? -17.142 4.128 19.449 1.00 95.94 95 HIS A N 1
ATOM 743 C CA . HIS A 1 95 ? -15.736 4.451 19.219 1.00 95.94 95 HIS A CA 1
ATOM 744 C C . HIS A 1 95 ? -14.940 4.549 20.517 1.00 95.94 95 HIS A C 1
ATOM 746 O O . HIS A 1 95 ? -13.784 4.136 20.582 1.00 95.94 95 HIS A O 1
ATOM 752 N N . ILE A 1 96 ? -15.535 5.135 21.561 1.00 96.00 96 ILE A N 1
ATOM 753 C CA . ILE A 1 96 ? -14.811 5.463 22.789 1.00 96.00 96 ILE A CA 1
ATOM 754 C C . ILE A 1 96 ? -15.627 5.038 23.996 1.00 96.00 96 ILE A C 1
ATOM 756 O O . ILE A 1 96 ? -16.753 5.481 24.189 1.00 96.00 96 ILE A O 1
ATOM 760 N N . GLU A 1 97 ? -14.990 4.264 24.868 1.00 95.50 97 GLU A N 1
ATOM 761 C CA . GLU A 1 97 ? -15.444 3.982 26.224 1.00 95.50 97 GLU A CA 1
ATOM 762 C C . GLU A 1 97 ? -14.271 4.245 27.169 1.00 95.50 97 GLU A C 1
ATOM 764 O O . GLU A 1 97 ? -13.210 3.626 27.037 1.00 95.50 97 GLU A O 1
ATOM 769 N N . LYS A 1 98 ? -14.438 5.158 28.125 1.00 95.31 98 LYS A N 1
ATOM 770 C CA . LYS A 1 98 ? -13.431 5.436 29.156 1.00 95.31 98 LYS A CA 1
ATOM 771 C C . LYS A 1 98 ? -14.131 5.558 30.503 1.00 95.31 98 LYS A C 1
ATOM 773 O O . LYS A 1 98 ? -15.166 6.202 30.608 1.00 95.31 98 LYS A O 1
ATOM 778 N N . ALA A 1 99 ? -13.571 4.947 31.535 1.00 96.06 99 ALA A N 1
ATOM 779 C CA . ALA A 1 99 ? -14.050 5.066 32.906 1.00 96.06 99 ALA A CA 1
ATOM 780 C C . ALA A 1 99 ? -12.880 5.071 33.880 1.00 96.06 99 ALA A C 1
ATOM 782 O O . ALA A 1 99 ? -11.853 4.438 33.613 1.00 96.06 99 ALA A O 1
ATOM 783 N N . LEU A 1 100 ? -13.066 5.759 35.001 1.00 95.88 100 LEU A N 1
ATOM 784 C CA . LEU A 1 100 ? -12.097 5.808 36.087 1.00 95.88 100 LEU A CA 1
ATOM 785 C C . LEU A 1 100 ? -11.886 4.406 36.665 1.00 95.88 100 LEU A C 1
ATOM 787 O O . LEU A 1 100 ? -12.835 3.644 36.876 1.00 95.88 100 LEU A O 1
ATOM 791 N N . TYR A 1 101 ? -10.627 4.052 36.903 1.00 91.00 101 TYR A N 1
ATOM 792 C CA . TYR A 1 101 ? -10.238 2.761 37.463 1.00 91.00 101 TYR A CA 1
ATOM 793 C C . TYR A 1 101 ? -10.662 2.631 38.926 1.00 91.00 101 TYR A C 1
ATOM 795 O O . TYR A 1 101 ? -10.901 1.513 39.392 1.00 91.00 101 TYR A O 1
ATOM 803 N N . SER A 1 102 ? -10.799 3.758 39.629 1.00 93.50 102 SER A N 1
ATOM 804 C CA . SER A 1 102 ? -11.330 3.823 40.991 1.00 93.50 102 SER A CA 1
ATOM 805 C C . SER A 1 102 ? -12.812 3.418 41.097 1.00 93.50 102 SER A C 1
ATOM 807 O O . SER A 1 102 ? -13.246 2.981 42.165 1.00 93.50 102 SER A O 1
ATOM 809 N N . HIS A 1 103 ? -13.573 3.424 39.992 1.00 95.44 103 HIS A N 1
ATOM 810 C CA . HIS A 1 103 ? -15.013 3.122 39.968 1.00 95.44 103 HIS A CA 1
ATOM 811 C C . HIS A 1 103 ? -15.288 1.745 39.364 1.00 95.44 103 HIS A C 1
ATOM 813 O O . HIS A 1 103 ? -15.740 1.587 38.226 1.00 95.44 103 HIS A O 1
ATOM 819 N N . ALA A 1 104 ? -15.019 0.702 40.152 1.00 93.25 104 ALA A N 1
ATOM 820 C CA . ALA A 1 104 ? -15.208 -0.681 39.726 1.00 93.25 104 ALA A CA 1
ATOM 821 C C . ALA A 1 104 ? -16.650 -0.950 39.244 1.00 93.25 104 ALA A C 1
ATOM 823 O O . ALA A 1 104 ? -17.608 -0.880 40.009 1.00 93.25 104 ALA A O 1
ATOM 824 N N . GLY A 1 105 ? -16.791 -1.329 37.970 1.00 94.00 105 GLY A N 1
ATOM 825 C CA . GLY A 1 105 ? -18.088 -1.593 37.334 1.00 94.00 105 GLY A CA 1
ATOM 826 C C . GLY A 1 105 ? -18.686 -0.407 36.565 1.00 94.00 105 GLY A C 1
ATOM 827 O O . GLY A 1 105 ? -19.712 -0.592 35.912 1.00 94.00 105 GLY A O 1
ATOM 828 N N . ALA A 1 106 ? -18.018 0.754 36.538 1.00 96.31 106 ALA A N 1
ATOM 829 C CA . ALA A 1 106 ? -18.456 1.913 35.759 1.00 96.31 106 ALA A CA 1
ATOM 830 C C . ALA A 1 106 ? -18.498 1.634 34.247 1.00 96.31 106 ALA A C 1
ATOM 832 O O . ALA A 1 106 ? -19.478 1.987 33.602 1.00 96.31 106 ALA A O 1
ATOM 833 N N . TYR A 1 107 ? -17.500 0.932 33.686 1.00 94.56 107 TYR A N 1
ATOM 834 C CA . TYR A 1 107 ? -17.496 0.533 32.266 1.00 94.56 107 TYR A CA 1
ATOM 835 C C . TYR A 1 107 ? -18.780 -0.206 31.847 1.00 94.56 107 TYR A C 1
ATOM 837 O O . TYR A 1 107 ? -19.481 0.273 30.957 1.00 94.56 107 TYR A O 1
ATOM 845 N N . PRO A 1 108 ? -19.137 -1.359 32.448 1.00 94.56 108 PRO A N 1
ATOM 846 C CA . PRO A 1 108 ? -20.332 -2.073 32.021 1.00 94.56 108 PRO A CA 1
ATOM 847 C C . PRO A 1 108 ? -21.642 -1.365 32.372 1.00 94.56 108 PRO A C 1
ATOM 849 O O . PRO A 1 108 ? -22.615 -1.524 31.639 1.00 94.56 108 PRO A O 1
ATOM 852 N N . ALA A 1 109 ? -21.677 -0.565 33.444 1.00 96.44 109 ALA A N 1
ATOM 853 C CA . ALA A 1 109 ? -22.844 0.255 33.761 1.00 96.44 109 ALA A CA 1
ATOM 854 C C . ALA A 1 109 ? -23.073 1.350 32.706 1.00 96.44 109 ALA A C 1
ATOM 856 O O . ALA A 1 109 ? -24.199 1.520 32.240 1.00 96.44 109 ALA A O 1
ATOM 857 N N . LEU A 1 110 ? -22.005 2.043 32.293 1.00 97.62 110 LEU A N 1
ATOM 858 C CA . LEU A 1 110 ? -22.034 3.056 31.240 1.00 97.62 110 LEU A CA 1
ATOM 859 C C . LEU A 1 110 ? -22.489 2.461 29.909 1.00 97.62 110 LEU A C 1
ATOM 861 O O . LEU A 1 110 ? -23.405 2.995 29.297 1.00 97.62 110 LEU A O 1
ATOM 865 N N . VAL A 1 111 ? -21.873 1.364 29.462 1.00 94.19 111 VAL A N 1
ATOM 866 C CA . VAL A 1 111 ? -22.171 0.775 28.145 1.00 94.19 111 VAL A CA 1
ATOM 867 C C . VAL A 1 111 ? -23.619 0.300 28.058 1.00 94.19 111 VAL A C 1
ATOM 869 O O . VAL A 1 111 ? -24.256 0.492 27.026 1.00 94.19 111 VAL A O 1
ATOM 872 N N . GLN A 1 112 ? -24.161 -0.277 29.138 1.00 94.56 112 GLN A N 1
ATOM 873 C CA . GLN A 1 112 ? -25.581 -0.622 29.197 1.00 94.56 112 GLN A CA 1
ATOM 874 C C . GLN A 1 112 ? -26.455 0.630 29.079 1.00 94.56 112 GLN A C 1
ATOM 876 O O . GLN A 1 112 ? -27.301 0.690 28.195 1.00 94.56 112 GLN A O 1
ATOM 881 N N . ALA A 1 113 ? -26.235 1.631 29.936 1.00 97.19 113 ALA A N 1
ATOM 882 C CA . ALA A 1 113 ? -27.070 2.829 29.951 1.00 97.19 113 ALA A CA 1
ATOM 883 C C . ALA A 1 113 ? -26.991 3.617 28.632 1.00 97.19 113 ALA A C 1
ATOM 885 O O . ALA A 1 113 ? -27.993 4.150 28.163 1.00 97.19 113 ALA A O 1
ATOM 886 N N . PHE A 1 114 ? -25.816 3.645 28.001 1.00 97.81 114 PHE A N 1
ATOM 887 C CA . PHE A 1 114 ? -25.613 4.277 26.704 1.00 97.81 114 PHE A CA 1
ATOM 888 C C . PHE A 1 114 ? -26.370 3.543 25.589 1.00 97.81 114 PHE A C 1
ATOM 890 O O . PHE A 1 114 ? -27.027 4.187 24.773 1.00 97.81 114 PHE A O 1
ATOM 897 N N . ALA A 1 115 ? -26.321 2.205 25.567 1.00 95.62 115 ALA A N 1
ATOM 898 C CA . ALA A 1 115 ? -27.088 1.403 24.616 1.00 95.62 115 ALA A CA 1
ATOM 899 C C . ALA A 1 115 ? -28.604 1.540 24.838 1.00 95.62 115 ALA A C 1
ATOM 901 O O . ALA A 1 115 ? -29.340 1.668 23.864 1.00 95.62 115 ALA A O 1
ATOM 902 N N . ASP A 1 116 ? -29.062 1.589 26.091 1.00 96.38 116 ASP A N 1
ATOM 903 C CA . ASP A 1 116 ? -30.473 1.817 26.425 1.00 96.38 116 ASP A CA 1
ATOM 904 C C . ASP A 1 116 ? -30.947 3.207 25.957 1.00 96.38 116 ASP A C 1
ATOM 906 O O . ASP A 1 116 ? -32.071 3.351 25.477 1.00 96.38 116 ASP A O 1
ATOM 910 N N . HIS A 1 117 ? -30.090 4.231 26.060 1.00 97.56 117 HIS A N 1
ATOM 911 C CA . HIS A 1 117 ? -30.430 5.604 25.683 1.00 97.56 117 HIS A CA 1
ATOM 912 C C . HIS A 1 117 ? -30.378 5.851 24.167 1.00 97.56 117 HIS A C 1
ATOM 914 O O . HIS A 1 117 ? -31.296 6.447 23.607 1.00 97.56 117 HIS A O 1
ATOM 920 N N . TYR A 1 118 ? -29.313 5.411 23.490 1.00 97.19 118 TYR A N 1
ATOM 921 C CA . TYR A 1 118 ? -29.082 5.723 22.075 1.00 97.19 118 TYR A CA 1
ATOM 922 C C . TYR A 1 118 ? -29.379 4.568 21.115 1.00 97.19 118 TYR A C 1
ATOM 924 O O . TYR A 1 118 ? -29.512 4.818 19.922 1.00 97.19 118 TYR A O 1
ATOM 932 N N . GLY A 1 119 ? -29.498 3.327 21.587 1.00 95.56 119 GLY A N 1
ATOM 933 C CA . GLY A 1 119 ? -29.563 2.139 20.730 1.00 95.56 119 GLY A CA 1
ATOM 934 C C . GLY A 1 119 ? -30.956 1.723 20.253 1.00 95.56 119 GLY A C 1
ATOM 935 O O . GLY A 1 119 ? -31.044 0.780 19.479 1.00 95.56 119 GLY A O 1
ATOM 936 N N . GLY A 1 120 ? -32.040 2.379 20.684 1.00 93.62 120 GLY A N 1
ATOM 937 C CA . GLY A 1 120 ? -33.414 1.899 20.445 1.00 93.62 120 GLY A CA 1
ATOM 938 C C . GLY A 1 120 ? -33.835 1.741 18.972 1.00 93.62 120 GLY A C 1
ATOM 939 O O . GLY A 1 120 ? -34.700 0.925 18.668 1.00 93.62 120 GLY A O 1
ATOM 940 N N . ASP A 1 121 ? -33.221 2.488 18.057 1.00 93.38 121 ASP A N 1
ATOM 941 C CA . ASP A 1 121 ? -33.417 2.419 16.599 1.00 93.38 121 ASP A CA 1
ATOM 942 C C . ASP A 1 121 ? -32.323 1.608 15.873 1.00 93.38 121 ASP A C 1
ATOM 944 O O . ASP A 1 121 ? -32.351 1.472 14.649 1.00 93.38 121 ASP A O 1
ATOM 948 N N . CYS A 1 122 ? -31.361 1.054 16.613 1.00 97.00 122 CYS A N 1
ATOM 949 C CA . CYS A 1 122 ? -30.237 0.296 16.083 1.00 97.00 122 CYS A CA 1
ATOM 950 C C . CYS A 1 122 ? -30.443 -1.203 16.329 1.00 97.00 122 CYS A C 1
ATOM 952 O O . CYS A 1 122 ? -30.578 -1.658 17.462 1.00 97.00 122 CYS A O 1
ATOM 954 N N . GLN A 1 123 ? -30.396 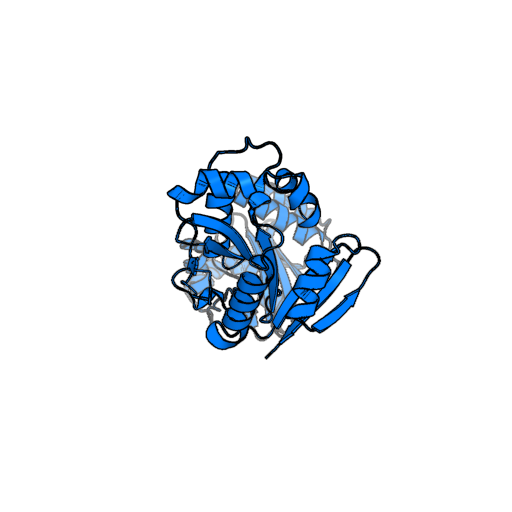-2.000 15.263 1.00 96.12 123 GLN A N 1
ATOM 955 C CA . GLN A 1 123 ? -30.381 -3.461 15.365 1.00 96.12 123 GLN A CA 1
ATOM 956 C C . GLN A 1 123 ? -29.045 -3.974 15.924 1.00 96.12 123 GLN A C 1
ATOM 958 O O . GLN A 1 123 ? -29.006 -5.000 16.602 1.00 96.12 123 GLN A O 1
ATOM 963 N N . TRP A 1 124 ? -27.949 -3.271 15.624 1.00 96.31 124 TRP A N 1
ATOM 964 C CA . TRP A 1 124 ? -26.591 -3.703 15.941 1.00 96.31 124 TRP A CA 1
ATOM 965 C C . TRP A 1 124 ? -25.862 -2.687 16.818 1.00 96.31 124 TRP A C 1
ATOM 967 O O . TRP A 1 124 ? -26.050 -1.480 16.686 1.00 96.31 124 TRP A O 1
ATOM 977 N N . CYS A 1 125 ? -24.961 -3.184 17.665 1.00 95.88 125 CYS A N 1
ATOM 978 C CA . CYS A 1 125 ? -23.973 -2.372 18.368 1.00 95.88 125 CYS A CA 1
ATOM 979 C C . CYS A 1 125 ? -22.574 -2.893 18.022 1.00 95.88 125 CYS A C 1
ATOM 981 O O . CYS A 1 125 ? -22.211 -4.014 18.387 1.00 95.88 125 CYS A O 1
ATOM 983 N N . ASN A 1 126 ? -21.799 -2.096 17.287 1.00 96.00 126 ASN A N 1
ATOM 984 C CA . ASN A 1 126 ? -20.418 -2.407 16.936 1.00 96.00 126 ASN A CA 1
ATOM 985 C C . ASN A 1 126 ? -19.489 -1.708 17.929 1.00 96.00 126 ASN A C 1
ATOM 987 O O . ASN A 1 126 ? -19.394 -0.489 17.926 1.00 96.00 126 ASN A O 1
ATOM 991 N N . ARG A 1 127 ? -18.789 -2.477 18.764 1.00 95.12 127 ARG A N 1
ATOM 992 C CA . ARG A 1 127 ? -17.866 -1.949 19.784 1.00 95.12 127 ARG A CA 1
ATOM 993 C C . ARG A 1 127 ? -16.399 -2.014 19.362 1.00 95.12 127 ARG A C 1
ATOM 995 O O . ARG A 1 127 ? -15.527 -2.097 20.223 1.00 95.12 127 ARG A O 1
ATOM 1002 N N . GLU A 1 128 ? -16.137 -2.048 18.058 1.00 93.75 128 GLU A N 1
ATOM 1003 C CA . GLU A 1 128 ? -14.810 -2.069 17.430 1.00 93.75 128 GLU A CA 1
ATOM 1004 C C . GLU A 1 128 ? -13.914 -3.265 17.821 1.00 93.75 128 GLU A C 1
ATOM 1006 O O . GLU A 1 128 ? -14.346 -4.224 18.469 1.00 93.75 128 GLU A O 1
ATOM 1011 N N . ASP A 1 129 ? -12.641 -3.249 17.411 1.00 92.19 129 ASP A N 1
ATOM 1012 C CA . ASP A 1 129 ? -11.708 -4.368 17.582 1.00 92.19 129 ASP A CA 1
ATOM 1013 C C . ASP A 1 129 ? -10.989 -4.388 18.940 1.00 92.19 129 ASP A C 1
ATOM 1015 O O . ASP A 1 129 ? -10.976 -3.421 19.694 1.00 92.19 129 ASP A O 1
ATOM 1019 N N . ASP A 1 130 ? -10.430 -5.538 19.301 1.00 92.25 130 ASP A N 1
ATOM 1020 C CA . ASP A 1 130 ? -9.731 -5.734 20.574 1.00 92.25 130 ASP A CA 1
ATOM 1021 C C . ASP A 1 130 ? -8.253 -5.311 20.553 1.00 92.25 130 ASP A C 1
ATOM 1023 O O . ASP A 1 130 ? -7.542 -5.589 21.515 1.00 92.25 130 ASP A O 1
ATOM 1027 N N . ALA A 1 131 ? -7.772 -4.684 19.476 1.00 88.31 131 ALA A N 1
ATOM 1028 C CA . ALA A 1 131 ? -6.380 -4.294 19.258 1.00 88.31 131 ALA A CA 1
ATOM 1029 C C . ALA A 1 131 ? -5.363 -5.432 19.481 1.00 88.31 131 ALA A C 1
ATOM 1031 O O . ALA A 1 131 ? -4.187 -5.184 19.746 1.00 88.31 131 ALA A O 1
ATOM 1032 N N . ARG A 1 132 ? -5.803 -6.698 19.375 1.00 87.88 132 ARG A N 1
ATOM 1033 C CA . ARG A 1 132 ? -5.039 -7.900 19.754 1.00 87.88 132 ARG A CA 1
ATOM 1034 C C . ARG A 1 132 ? -4.638 -7.943 21.239 1.00 87.88 132 ARG A C 1
ATOM 1036 O O . ARG A 1 132 ? -3.768 -8.732 21.610 1.00 87.88 132 ARG A O 1
ATOM 1043 N N . ASP A 1 133 ? -5.287 -7.158 22.096 1.00 90.12 133 ASP A N 1
ATOM 1044 C CA . ASP A 1 133 ? -5.115 -7.190 23.546 1.00 90.12 133 ASP A CA 1
ATOM 1045 C C . ASP A 1 133 ? -5.979 -8.296 24.175 1.00 90.12 133 ASP A C 1
ATOM 1047 O O . ASP A 1 133 ? -7.196 -8.380 23.986 1.00 90.12 133 ASP A O 1
ATOM 1051 N N . LYS A 1 134 ? -5.342 -9.175 24.957 1.00 92.06 134 LYS A N 1
ATOM 1052 C CA . LYS A 1 134 ? -6.011 -10.333 25.572 1.00 92.06 134 LYS A CA 1
ATOM 1053 C C . LYS A 1 134 ? -7.077 -9.916 26.591 1.00 92.06 134 LYS A C 1
ATOM 1055 O O . LYS A 1 134 ? -8.110 -10.586 26.702 1.00 92.06 134 LYS A O 1
ATOM 1060 N N . GLY A 1 135 ? -6.831 -8.844 27.345 1.00 89.81 135 GLY A N 1
ATOM 1061 C CA . GLY A 1 135 ? -7.768 -8.320 28.336 1.00 89.81 135 GLY A CA 1
ATOM 1062 C C . GLY A 1 135 ? -9.005 -7.730 27.666 1.00 89.81 135 GLY A C 1
ATOM 1063 O O . GLY A 1 135 ? -10.129 -8.096 28.014 1.00 89.81 135 GLY A O 1
ATOM 1064 N N . LEU A 1 136 ? -8.801 -6.904 26.639 1.00 89.25 136 LEU A N 1
ATOM 1065 C CA . LEU A 1 136 ? -9.864 -6.290 25.852 1.00 89.25 136 LEU A CA 1
ATOM 1066 C C . LEU A 1 136 ? -10.691 -7.345 25.112 1.00 89.25 136 LEU A C 1
ATOM 1068 O O . LEU A 1 136 ? -11.920 -7.301 25.176 1.00 89.25 136 LEU A O 1
ATOM 1072 N N . ARG A 1 137 ? -10.045 -8.360 24.517 1.00 92.88 137 ARG A N 1
ATOM 1073 C CA . ARG A 1 137 ? -10.741 -9.512 23.919 1.00 92.88 137 ARG A CA 1
ATOM 1074 C C . ARG A 1 137 ? -11.621 -10.227 24.940 1.00 92.88 137 ARG A C 1
ATOM 1076 O O . ARG A 1 137 ? -12.783 -10.505 24.658 1.00 92.88 137 ARG A O 1
ATOM 1083 N N . THR A 1 138 ? -11.089 -10.502 26.131 1.00 91.44 138 THR A N 1
ATOM 1084 C CA . THR A 1 138 ? -11.853 -11.154 27.207 1.00 91.44 138 THR A CA 1
ATOM 1085 C C . THR A 1 138 ? -13.066 -10.312 27.606 1.00 91.44 138 THR A C 1
ATOM 1087 O O . THR A 1 138 ? -14.170 -10.843 27.693 1.00 91.44 138 THR A O 1
ATOM 1090 N N . SER A 1 139 ? -12.885 -9.000 27.786 1.00 88.06 139 SER A N 1
ATOM 1091 C CA . SER A 1 139 ? -13.963 -8.062 28.127 1.00 88.06 139 SER A CA 1
ATOM 1092 C C . SER A 1 139 ? -15.073 -8.040 27.069 1.00 88.06 139 SER A C 1
ATOM 1094 O O . SER A 1 139 ? -16.248 -8.207 27.401 1.00 88.06 139 SER A O 1
ATOM 1096 N N . LYS A 1 140 ? -14.713 -7.920 25.784 1.00 91.69 140 LYS A N 1
ATOM 1097 C CA . LYS A 1 140 ? -15.673 -7.876 24.668 1.00 91.69 140 LYS A CA 1
ATOM 1098 C C . LYS A 1 140 ? -16.437 -9.194 24.502 1.00 91.69 140 LYS A C 1
ATOM 1100 O O . LYS A 1 140 ? -17.653 -9.174 24.338 1.00 91.69 140 LYS A O 1
ATOM 1105 N N . LEU A 1 141 ? -15.769 -10.343 24.642 1.00 93.12 141 LEU A N 1
ATOM 1106 C CA . LEU A 1 141 ? -16.410 -11.664 24.549 1.00 93.12 141 LEU A CA 1
ATOM 1107 C C . LEU A 1 141 ? -17.427 -11.938 25.666 1.00 93.12 141 LEU A C 1
ATOM 1109 O O . LEU A 1 141 ? -18.369 -12.701 25.459 1.00 93.12 141 LEU A O 1
ATOM 1113 N N . GLN A 1 142 ? -17.297 -11.303 26.835 1.00 91.62 142 GLN A N 1
ATOM 1114 C CA . GLN A 1 142 ? -18.281 -11.445 27.918 1.00 91.62 142 GLN A CA 1
ATOM 1115 C C . GLN A 1 142 ? -19.660 -10.856 27.575 1.00 91.62 142 GLN A C 1
ATOM 1117 O O . GLN A 1 142 ? -20.644 -11.186 28.244 1.00 91.62 142 GLN A O 1
ATOM 1122 N N . TYR A 1 143 ? -19.740 -10.015 26.538 1.00 90.75 143 TYR A N 1
ATOM 1123 C CA . TYR A 1 143 ? -20.997 -9.523 25.972 1.00 90.75 143 TYR A CA 1
ATOM 1124 C C . TYR A 1 143 ? -21.609 -10.477 24.938 1.00 90.75 143 TYR A C 1
ATOM 1126 O O . TYR A 1 143 ? -22.651 -10.148 24.383 1.00 90.75 143 TYR A O 1
ATOM 1134 N N . LEU A 1 144 ? -21.011 -11.656 24.717 1.00 92.62 144 LEU A N 1
ATOM 1135 C CA . LEU A 1 144 ? -21.516 -12.686 23.803 1.00 92.62 144 LEU A CA 1
ATOM 1136 C C . LEU A 1 144 ? -21.870 -12.089 22.428 1.00 92.62 144 LEU A C 1
ATOM 1138 O O . LEU A 1 144 ? -23.040 -12.109 22.048 1.00 92.62 144 LEU A O 1
ATOM 1142 N N . PRO A 1 145 ? -20.894 -11.481 21.723 1.00 94.25 145 PRO A N 1
ATOM 1143 C CA . PRO A 1 145 ? -21.170 -10.838 20.447 1.00 94.25 145 PRO A CA 1
ATOM 1144 C C . PRO A 1 145 ? -21.726 -11.862 19.455 1.00 94.25 145 PRO A C 1
ATOM 1146 O O . PRO A 1 145 ? -21.178 -12.956 19.334 1.00 94.25 145 PRO A O 1
ATOM 1149 N N . GLU A 1 146 ? -22.770 -11.474 18.723 1.00 95.38 146 GLU A N 1
ATOM 1150 C CA . GLU A 1 146 ? -23.352 -12.295 17.652 1.00 95.38 146 GLU A CA 1
ATOM 1151 C C . GLU A 1 146 ? -22.298 -12.651 16.589 1.00 95.38 146 GLU A C 1
ATOM 1153 O O . GLU A 1 146 ? -22.263 -13.765 16.074 1.00 95.38 146 GLU A O 1
ATOM 1158 N N . ALA A 1 147 ? -21.391 -11.712 16.293 1.00 93.62 147 ALA A N 1
ATOM 1159 C CA . ALA A 1 147 ? -20.310 -11.906 15.339 1.00 93.62 147 ALA A CA 1
ATOM 1160 C C . ALA A 1 147 ? -19.023 -11.180 15.756 1.00 93.62 147 ALA A C 1
ATOM 1162 O O . ALA A 1 147 ? -19.049 -10.096 16.340 1.00 93.62 147 ALA A O 1
ATOM 1163 N N . LEU A 1 148 ? -17.882 -11.759 15.374 1.00 92.38 148 LEU A N 1
ATOM 1164 C CA . LEU A 1 148 ? -16.585 -11.085 15.342 1.00 92.38 148 LEU A CA 1
ATOM 1165 C C . LEU A 1 148 ? -16.206 -10.856 13.879 1.00 92.38 148 LEU A C 1
ATOM 1167 O O . LEU A 1 148 ? -15.795 -11.787 13.186 1.00 92.38 148 LEU A O 1
ATOM 1171 N N . ALA A 1 149 ? -16.374 -9.624 13.402 1.00 88.69 149 ALA A N 1
ATOM 1172 C CA . ALA A 1 149 ? -16.094 -9.290 12.012 1.00 88.69 149 ALA A CA 1
ATOM 1173 C C . ALA A 1 149 ? -14.590 -9.388 11.705 1.00 88.69 149 ALA A C 1
ATOM 1175 O O . ALA A 1 149 ? -13.747 -8.849 12.427 1.00 88.69 149 ALA A O 1
ATOM 1176 N N . GLY A 1 150 ? -14.252 -10.063 10.605 1.00 88.25 150 GLY A N 1
ATOM 1177 C CA . GLY A 1 150 ? -12.901 -10.047 10.057 1.00 88.25 150 GLY A CA 1
ATOM 1178 C C . GLY A 1 150 ? -12.616 -8.719 9.357 1.00 88.25 150 GLY A C 1
ATOM 1179 O O . GLY A 1 150 ? -13.471 -8.188 8.652 1.00 88.25 150 GLY A O 1
ATOM 1180 N N . LYS A 1 151 ? -11.397 -8.196 9.512 1.00 87.44 151 LYS A N 1
ATOM 1181 C CA . LYS A 1 151 ? -10.887 -7.107 8.670 1.00 87.44 151 LYS A CA 1
ATOM 1182 C C . LYS A 1 151 ? -10.088 -7.724 7.530 1.00 87.44 151 LYS A C 1
ATOM 1184 O O . LYS A 1 151 ? -9.139 -8.467 7.780 1.00 87.44 151 LYS A O 1
ATOM 1189 N N . VAL A 1 152 ? -10.467 -7.422 6.293 1.00 88.44 152 VAL A N 1
ATOM 1190 C CA . VAL A 1 152 ? -9.703 -7.828 5.111 1.00 88.44 152 VAL A CA 1
ATOM 1191 C C . VAL A 1 152 ? -8.784 -6.692 4.685 1.00 88.44 152 VAL A C 1
ATOM 1193 O O . VAL A 1 152 ? -9.182 -5.529 4.672 1.00 88.44 152 VAL A O 1
ATOM 1196 N N . ARG A 1 153 ? -7.542 -7.031 4.338 1.00 87.88 153 ARG A N 1
ATOM 1197 C CA . ARG A 1 153 ? -6.633 -6.130 3.634 1.00 87.88 153 ARG A CA 1
ATOM 1198 C C . ARG A 1 153 ? -6.559 -6.606 2.196 1.00 87.88 153 ARG A C 1
ATOM 1200 O O . ARG A 1 153 ? -6.164 -7.742 1.952 1.00 87.88 153 ARG A O 1
ATOM 1207 N N . MET A 1 154 ? -6.962 -5.746 1.273 1.00 88.19 154 MET A N 1
ATOM 1208 C CA . MET A 1 154 ? -6.829 -6.000 -0.155 1.00 88.19 154 MET A CA 1
ATOM 1209 C C . MET A 1 154 ? -5.580 -5.273 -0.639 1.00 88.19 154 MET A C 1
ATOM 1211 O O . MET A 1 154 ? -5.441 -4.069 -0.429 1.00 88.19 154 MET A O 1
ATOM 1215 N N . GLU A 1 155 ? -4.658 -6.012 -1.241 1.00 85.25 155 GLU A N 1
ATOM 1216 C CA . GLU A 1 155 ? -3.496 -5.453 -1.925 1.00 85.25 155 GLU A CA 1
ATOM 1217 C C . GLU A 1 155 ? -3.714 -5.639 -3.422 1.00 85.25 155 GLU A C 1
ATOM 1219 O O . GLU A 1 155 ? -4.085 -6.726 -3.869 1.00 85.25 155 GLU A O 1
ATOM 1224 N N . VAL A 1 156 ? -3.550 -4.562 -4.188 1.00 88.94 156 VAL A N 1
ATOM 1225 C CA . VAL A 1 156 ? -3.685 -4.618 -5.643 1.00 88.94 156 VAL A CA 1
ATOM 1226 C C . VAL A 1 156 ? -2.339 -5.035 -6.215 1.00 88.94 156 VAL A C 1
ATOM 1228 O O . VAL A 1 156 ? -1.350 -4.318 -6.074 1.00 88.94 156 VAL A O 1
ATOM 1231 N N . GLY A 1 157 ? -2.322 -6.223 -6.806 1.00 91.88 157 GLY A N 1
ATOM 1232 C CA . GLY A 1 157 ? -1.160 -6.784 -7.474 1.00 91.88 157 GLY A CA 1
ATOM 1233 C C . GLY A 1 157 ? -0.950 -6.242 -8.887 1.00 91.88 157 GLY A C 1
ATOM 1234 O O . GLY A 1 157 ? -1.667 -5.357 -9.360 1.00 91.88 157 GLY A O 1
ATOM 1235 N N . THR A 1 158 ? 0.026 -6.822 -9.574 1.00 95.62 158 THR A N 1
ATOM 1236 C CA . THR A 1 158 ? 0.267 -6.619 -11.010 1.00 95.62 158 THR A CA 1
ATOM 1237 C C . THR A 1 158 ? 0.502 -7.970 -11.675 1.00 95.62 158 THR A C 1
ATOM 1239 O O . THR A 1 158 ? 0.720 -8.979 -11.009 1.00 95.62 158 THR A O 1
ATOM 1242 N N . GLU A 1 159 ? 0.524 -8.028 -13.002 1.00 96.19 159 GLU A N 1
ATOM 1243 C CA . GLU A 1 159 ? 0.805 -9.268 -13.733 1.00 96.19 159 GLU A CA 1
ATOM 1244 C C . GLU A 1 159 ? 2.192 -9.835 -13.393 1.00 96.19 159 GLU A C 1
ATOM 1246 O O . GLU A 1 159 ? 2.424 -11.040 -13.508 1.00 96.19 159 GLU A O 1
ATOM 1251 N N . LEU A 1 160 ? 3.105 -8.997 -12.880 1.00 97.19 160 LEU A N 1
ATOM 1252 C CA . LEU A 1 160 ? 4.396 -9.447 -12.365 1.00 97.19 160 LEU A CA 1
ATOM 1253 C C . LEU A 1 160 ? 4.262 -10.417 -11.180 1.00 97.19 160 LEU A C 1
ATOM 1255 O O . LEU A 1 160 ? 5.208 -11.164 -10.927 1.00 97.19 160 LEU A O 1
ATOM 1259 N N . ASP A 1 161 ? 3.123 -10.471 -10.484 1.00 95.94 161 ASP A N 1
ATOM 1260 C CA . ASP A 1 161 ? 2.858 -11.452 -9.423 1.00 95.94 161 ASP A CA 1
ATOM 1261 C C . ASP A 1 161 ? 2.935 -12.899 -9.910 1.00 95.94 161 ASP A C 1
ATOM 1263 O O . ASP A 1 161 ? 3.349 -13.785 -9.156 1.00 95.94 161 ASP A O 1
ATOM 1267 N N . ALA A 1 162 ? 2.629 -13.144 -11.187 1.00 94.56 162 ALA A N 1
ATOM 1268 C CA . ALA A 1 162 ? 2.749 -14.467 -11.794 1.00 94.56 162 ALA A CA 1
ATOM 1269 C C . ALA A 1 162 ? 4.213 -14.936 -11.918 1.00 94.56 162 ALA A C 1
ATOM 1271 O O . ALA A 1 162 ? 4.485 -16.130 -12.088 1.00 94.56 162 ALA A O 1
ATOM 1272 N N . LEU A 1 163 ? 5.180 -14.019 -11.827 1.00 96.44 163 LEU A N 1
ATOM 1273 C CA . LEU A 1 163 ? 6.590 -14.315 -12.043 1.00 96.44 163 LEU A CA 1
ATOM 1274 C C . LEU A 1 163 ? 7.293 -14.699 -10.743 1.00 96.44 163 LEU A C 1
ATOM 1276 O O . LEU A 1 163 ? 7.345 -13.938 -9.775 1.00 96.44 163 LEU A O 1
ATOM 1280 N N . LYS A 1 164 ? 7.952 -15.860 -10.754 1.00 94.62 164 LYS A N 1
ATOM 1281 C CA . LYS A 1 164 ? 8.870 -16.276 -9.677 1.00 94.62 164 LYS A CA 1
ATOM 1282 C C . LYS A 1 164 ? 10.259 -15.646 -9.806 1.00 94.62 164 LYS A C 1
ATOM 1284 O O . LYS A 1 164 ? 10.961 -15.493 -8.814 1.00 94.62 164 LYS A O 1
ATOM 1289 N N . ALA A 1 165 ? 10.661 -15.312 -11.029 1.00 96.31 165 ALA A N 1
ATOM 1290 C CA . ALA A 1 165 ? 11.928 -14.675 -11.362 1.00 96.31 165 ALA A CA 1
ATOM 1291 C C . ALA A 1 165 ? 11.791 -13.942 -12.702 1.00 96.31 165 ALA A C 1
ATOM 1293 O O . ALA A 1 165 ? 10.890 -14.249 -13.486 1.00 96.31 165 ALA A O 1
ATOM 1294 N N . VAL A 1 166 ? 12.702 -13.006 -12.977 1.00 97.12 166 VAL A N 1
ATOM 1295 C CA . VAL A 1 166 ? 12.807 -12.374 -14.298 1.00 97.12 166 VAL A CA 1
ATOM 1296 C C . VAL A 1 166 ? 13.156 -13.461 -15.336 1.00 97.12 166 VAL A C 1
ATOM 1298 O O . VAL A 1 166 ? 14.086 -14.243 -15.103 1.00 97.12 166 VAL A O 1
ATOM 1301 N N . PRO A 1 167 ? 12.421 -13.578 -16.456 1.00 97.69 167 PRO A N 1
ATOM 1302 C CA . PRO A 1 167 ? 12.675 -14.619 -17.446 1.00 97.69 167 PRO A CA 1
ATOM 1303 C C . PRO A 1 167 ? 13.876 -14.279 -18.338 1.00 97.69 167 PRO A C 1
ATOM 1305 O O . PRO A 1 167 ? 14.518 -13.239 -18.207 1.00 97.69 167 PRO A O 1
ATOM 1308 N N . THR A 1 168 ? 14.204 -15.186 -19.257 1.00 98.50 168 THR A N 1
ATOM 1309 C CA . THR A 1 168 ? 15.162 -14.922 -20.336 1.00 98.50 168 THR A CA 1
ATOM 1310 C C . THR A 1 168 ? 14.443 -14.961 -21.673 1.00 98.50 168 THR A C 1
ATOM 1312 O O . THR A 1 168 ? 13.784 -15.954 -21.976 1.00 98.50 168 THR A O 1
ATOM 1315 N N . LEU A 1 169 ? 14.602 -13.913 -22.479 1.00 98.62 169 LEU A N 1
ATOM 1316 C CA . LEU A 1 169 ? 14.040 -13.820 -23.825 1.00 98.62 169 LEU A CA 1
ATOM 1317 C C . LEU A 1 169 ? 15.170 -13.896 -24.849 1.00 98.62 169 LEU A C 1
ATOM 1319 O O . LEU A 1 169 ? 16.241 -13.318 -24.656 1.00 98.62 169 LEU A O 1
ATOM 1323 N N . LYS A 1 170 ? 14.937 -14.615 -25.943 1.00 98.25 170 LYS A N 1
ATOM 1324 C CA . LYS A 1 170 ? 15.853 -14.660 -27.084 1.00 98.25 170 LYS A CA 1
ATOM 1325 C C . LYS A 1 170 ? 15.219 -13.933 -28.254 1.00 98.25 170 LYS A C 1
ATOM 1327 O O . LYS A 1 170 ? 14.029 -14.072 -28.504 1.00 98.25 170 LYS A O 1
ATOM 1332 N N . THR A 1 171 ? 16.050 -13.185 -28.953 1.00 98.19 171 THR A N 1
ATOM 1333 C CA . THR A 1 171 ? 15.709 -12.481 -30.189 1.00 98.19 171 THR A CA 1
ATOM 1334 C C . THR A 1 171 ? 16.676 -12.944 -31.277 1.00 98.19 171 THR A C 1
ATOM 1336 O O . THR A 1 171 ? 17.468 -13.862 -31.043 1.00 98.19 171 THR A O 1
ATOM 1339 N N . GLU A 1 172 ? 16.625 -12.335 -32.457 1.00 97.44 172 GLU A N 1
ATOM 1340 C CA . GLU A 1 172 ? 17.515 -12.693 -33.561 1.00 97.44 172 GLU A CA 1
ATOM 1341 C C . GLU A 1 172 ? 18.994 -12.495 -33.190 1.00 97.44 172 GLU A C 1
ATOM 1343 O O . GLU A 1 172 ? 19.827 -13.369 -33.438 1.00 97.44 172 GLU A O 1
ATOM 1348 N N . ARG A 1 173 ? 19.325 -11.363 -32.555 1.00 98.44 173 ARG A N 1
ATOM 1349 C CA . ARG A 1 173 ? 20.709 -10.964 -32.251 1.00 98.44 173 ARG A CA 1
ATOM 1350 C C . ARG A 1 173 ? 20.975 -10.841 -30.755 1.00 98.44 173 ARG A C 1
ATOM 1352 O O . ARG A 1 173 ? 22.131 -10.943 -30.331 1.00 98.44 173 ARG A O 1
ATOM 1359 N N . LEU A 1 174 ? 19.936 -10.613 -29.953 1.00 98.75 174 LEU A N 1
ATOM 1360 C CA . LEU A 1 174 ? 20.051 -10.302 -28.529 1.00 98.75 174 LEU A CA 1
ATOM 1361 C C . LEU A 1 174 ? 19.514 -11.422 -27.633 1.00 98.75 174 LEU A C 1
ATOM 1363 O O . LEU A 1 174 ? 18.660 -12.232 -28.004 1.00 98.75 174 LEU A O 1
ATOM 1367 N N . THR A 1 175 ? 19.991 -11.429 -26.395 1.00 98.75 175 THR A N 1
ATOM 1368 C CA . THR A 1 175 ? 19.374 -12.170 -25.292 1.00 98.75 175 THR A CA 1
ATOM 1369 C C . THR A 1 175 ? 19.045 -11.193 -24.172 1.00 98.75 175 THR A C 1
ATOM 1371 O O . THR A 1 175 ? 19.927 -10.482 -23.695 1.00 98.75 175 THR A O 1
ATOM 1374 N N . LEU A 1 176 ? 17.786 -11.164 -23.750 1.00 98.81 176 LEU A N 1
ATOM 1375 C CA . LEU A 1 176 ? 17.306 -10.364 -22.631 1.00 98.81 176 LEU A CA 1
ATOM 1376 C C . LEU A 1 176 ? 17.323 -11.242 -21.385 1.00 98.81 176 LEU A C 1
ATOM 1378 O O . LEU A 1 176 ? 16.692 -12.295 -21.379 1.00 98.81 176 LEU A O 1
ATOM 1382 N N . THR A 1 177 ? 18.074 -10.867 -20.354 1.00 98.62 177 THR A N 1
ATOM 1383 C CA . THR A 1 177 ? 18.243 -11.695 -19.145 1.00 98.62 177 THR A CA 1
ATOM 1384 C C . THR A 1 177 ? 17.954 -10.894 -17.880 1.00 98.62 177 THR A C 1
ATOM 1386 O O . THR A 1 177 ? 17.964 -9.668 -17.930 1.00 98.62 177 THR A O 1
ATOM 1389 N N . PRO A 1 178 ? 17.843 -11.541 -16.708 1.00 98.25 178 PRO A N 1
ATOM 1390 C CA . PRO A 1 178 ? 17.965 -10.832 -15.439 1.00 98.25 178 PRO A CA 1
ATOM 1391 C C . PRO A 1 178 ? 19.322 -10.121 -15.330 1.00 98.25 178 PRO A C 1
ATOM 1393 O O . PRO A 1 178 ? 20.328 -10.605 -15.877 1.00 98.25 178 PRO A O 1
ATOM 1396 N N . LEU A 1 179 ? 19.355 -9.010 -14.593 1.00 97.88 179 LEU A N 1
ATOM 1397 C CA . LEU A 1 179 ? 20.596 -8.392 -14.123 1.00 97.88 179 LEU A CA 1
ATOM 1398 C C . LEU A 1 179 ? 21.315 -9.332 -13.144 1.00 97.88 179 LEU A C 1
ATOM 1400 O O . LEU A 1 179 ? 20.694 -10.035 -12.344 1.00 97.88 179 LEU A O 1
ATOM 1404 N N . ARG A 1 180 ? 22.644 -9.345 -13.200 1.00 97.31 180 ARG A N 1
ATOM 1405 C CA . ARG A 1 180 ? 23.528 -10.151 -12.350 1.00 97.31 180 ARG A CA 1
ATOM 1406 C C . ARG A 1 180 ? 24.456 -9.219 -11.586 1.00 97.31 180 ARG A C 1
ATOM 1408 O O . ARG A 1 180 ? 24.786 -8.144 -12.065 1.00 97.31 180 ARG A O 1
ATOM 1415 N N . LYS A 1 181 ? 24.990 -9.671 -10.449 1.00 97.81 181 LYS A N 1
ATOM 1416 C CA . LYS A 1 181 ? 26.005 -8.897 -9.707 1.00 97.81 181 LYS A CA 1
ATOM 1417 C C . LYS A 1 181 ? 27.214 -8.510 -10.573 1.00 97.81 181 LYS A C 1
ATOM 1419 O O . LYS A 1 181 ? 27.741 -7.419 -10.439 1.00 97.81 181 LYS A O 1
ATOM 1424 N N . ALA A 1 182 ? 27.622 -9.377 -11.500 1.00 97.69 182 ALA A N 1
ATOM 1425 C CA . ALA A 1 182 ? 28.713 -9.077 -12.431 1.00 97.69 182 ALA A CA 1
ATOM 1426 C C . ALA A 1 182 ? 28.392 -7.929 -13.412 1.00 97.69 182 ALA A C 1
ATOM 1428 O O . ALA A 1 182 ? 29.309 -7.362 -13.997 1.00 97.69 182 ALA A O 1
ATOM 1429 N N . ASP A 1 183 ? 27.114 -7.585 -13.593 1.00 97.88 183 ASP A N 1
ATOM 1430 C CA . ASP A 1 183 ? 26.687 -6.485 -14.458 1.00 97.88 183 ASP A CA 1
ATOM 1431 C C . ASP A 1 183 ? 26.753 -5.124 -13.753 1.00 97.88 183 ASP A C 1
ATOM 1433 O O . ASP A 1 183 ? 26.653 -4.117 -14.443 1.00 97.88 183 ASP A O 1
ATOM 1437 N N . ILE A 1 184 ? 26.939 -5.073 -12.422 1.00 98.12 184 ILE A N 1
ATOM 1438 C CA . ILE A 1 184 ? 26.901 -3.829 -11.631 1.00 98.12 184 ILE A CA 1
ATOM 1439 C C . ILE A 1 184 ? 27.750 -2.714 -12.265 1.00 98.12 184 ILE A C 1
ATOM 1441 O O . ILE A 1 184 ? 27.191 -1.649 -12.508 1.00 98.12 184 ILE A O 1
ATOM 1445 N N . PRO A 1 185 ? 29.033 -2.925 -12.633 1.00 97.50 185 PRO A N 1
ATOM 1446 C CA . PRO A 1 185 ? 29.832 -1.841 -13.206 1.00 97.50 185 PRO A CA 1
ATOM 1447 C C . PRO A 1 185 ? 29.264 -1.306 -14.528 1.00 97.50 185 PRO A C 1
ATOM 1449 O O . PRO A 1 185 ? 29.184 -0.098 -14.730 1.00 97.50 185 PRO A O 1
ATOM 1452 N N . ALA A 1 186 ? 28.833 -2.199 -15.424 1.00 96.62 186 ALA A N 1
ATOM 1453 C CA . ALA A 1 186 ? 28.307 -1.815 -16.733 1.00 96.62 186 ALA A CA 1
ATOM 1454 C C . ALA A 1 186 ? 26.898 -1.205 -16.637 1.00 96.62 186 ALA A C 1
ATOM 1456 O O . ALA A 1 186 ? 26.566 -0.290 -17.384 1.00 96.62 186 ALA A O 1
ATOM 1457 N N . TYR A 1 187 ? 26.078 -1.692 -15.707 1.00 97.38 187 TYR A N 1
ATOM 1458 C CA . TYR A 1 187 ? 24.738 -1.176 -15.464 1.00 97.38 187 TYR A CA 1
ATOM 1459 C C . TYR A 1 187 ? 24.775 0.192 -14.777 1.00 97.38 187 TYR A C 1
ATOM 1461 O O . TYR A 1 187 ? 24.108 1.114 -15.233 1.00 97.38 187 TYR A O 1
ATOM 1469 N N . SER A 1 188 ? 25.624 0.376 -13.763 1.00 96.44 188 SER A N 1
ATOM 1470 C CA . SER A 1 188 ? 25.833 1.687 -13.141 1.00 96.44 188 SER A CA 1
ATOM 1471 C C . SER A 1 188 ? 26.370 2.704 -14.151 1.00 96.44 188 SER A C 1
ATOM 1473 O O . SER A 1 188 ? 25.879 3.826 -14.181 1.00 96.44 188 SER A O 1
ATOM 1475 N N . ALA A 1 189 ? 27.285 2.314 -15.048 1.00 95.38 189 ALA A N 1
ATOM 1476 C CA . ALA A 1 189 ? 27.738 3.192 -16.132 1.00 95.38 189 ALA A CA 1
ATOM 1477 C C . ALA A 1 189 ? 26.590 3.623 -17.068 1.00 95.38 189 ALA A C 1
ATOM 1479 O O . ALA A 1 189 ? 26.509 4.793 -17.427 1.00 95.38 189 ALA A O 1
ATOM 1480 N N . LEU A 1 190 ? 25.666 2.714 -17.409 1.00 94.62 190 LEU A N 1
ATOM 1481 C CA . LEU A 1 190 ? 24.462 3.047 -18.185 1.00 94.62 190 LEU A CA 1
ATOM 1482 C C . LEU A 1 190 ? 23.540 4.028 -17.450 1.00 94.62 190 LEU A C 1
ATOM 1484 O O . LEU A 1 190 ? 22.952 4.900 -18.085 1.00 94.62 190 LEU A O 1
ATOM 1488 N N . CYS A 1 191 ? 23.384 3.877 -16.135 1.00 94.25 191 CYS A N 1
ATOM 1489 C CA . CYS A 1 191 ? 22.522 4.731 -15.317 1.00 94.25 191 CYS A CA 1
ATOM 1490 C C . CYS A 1 191 ? 23.117 6.111 -15.015 1.00 94.25 191 CYS A C 1
ATOM 1492 O O . CYS A 1 191 ? 22.364 7.049 -14.774 1.00 94.25 191 CYS A O 1
ATOM 1494 N N . LEU A 1 192 ? 24.446 6.227 -15.020 1.00 95.00 192 LEU A N 1
ATOM 1495 C CA . LEU A 1 192 ? 25.178 7.461 -14.717 1.00 95.00 192 LEU A CA 1
ATOM 1496 C C . LEU A 1 192 ? 25.521 8.292 -15.959 1.00 95.00 192 LEU A C 1
ATOM 1498 O O . LEU A 1 192 ? 26.070 9.382 -15.834 1.00 95.00 192 LEU A O 1
ATOM 1502 N N . ASP A 1 193 ? 25.203 7.799 -17.156 1.00 94.12 193 ASP A N 1
ATOM 1503 C CA . ASP A 1 193 ? 25.337 8.558 -18.399 1.00 94.12 193 ASP A CA 1
ATOM 1504 C C . ASP A 1 193 ? 24.269 9.667 -18.448 1.00 94.12 193 ASP A C 1
ATOM 1506 O O . ASP A 1 193 ? 23.157 9.464 -18.942 1.00 94.12 193 ASP A O 1
ATOM 1510 N N . ASP A 1 194 ? 24.578 10.831 -17.872 1.00 92.31 194 ASP A N 1
ATOM 1511 C CA . ASP A 1 194 ? 23.654 11.970 -17.799 1.00 92.31 194 ASP A CA 1
ATOM 1512 C C . ASP A 1 194 ? 23.234 12.458 -19.201 1.00 92.31 194 ASP A C 1
ATOM 1514 O O . ASP A 1 194 ? 22.083 12.855 -19.402 1.00 92.31 194 ASP A O 1
ATOM 1518 N N . GLU A 1 195 ? 24.114 12.371 -20.208 1.00 91.25 195 GLU A N 1
ATOM 1519 C CA . GLU A 1 195 ? 23.787 12.782 -21.580 1.00 91.25 195 GLU A CA 1
ATOM 1520 C C . GLU A 1 195 ? 22.673 11.927 -22.187 1.00 91.25 195 GLU A C 1
ATOM 1522 O O . GLU A 1 195 ? 21.784 12.447 -22.871 1.00 91.25 195 GLU A O 1
ATOM 1527 N N . ARG A 1 196 ? 22.689 10.615 -21.932 1.00 87.69 196 ARG A N 1
ATOM 1528 C CA . ARG A 1 196 ? 21.628 9.707 -22.383 1.00 87.69 196 ARG A CA 1
ATOM 1529 C C . ARG A 1 196 ? 20.409 9.746 -21.477 1.00 87.69 196 ARG A C 1
ATOM 1531 O O . ARG A 1 196 ? 19.286 9.773 -21.987 1.00 87.69 196 ARG A O 1
ATOM 1538 N N . ASN A 1 197 ? 20.605 9.761 -20.161 1.00 89.56 197 ASN A N 1
ATOM 1539 C CA . ASN A 1 197 ? 19.511 9.670 -19.197 1.00 89.56 197 ASN A CA 1
ATOM 1540 C C . ASN A 1 197 ? 18.719 10.975 -19.052 1.00 89.56 197 ASN A C 1
ATOM 1542 O O . ASN A 1 197 ? 17.578 10.918 -18.595 1.00 89.56 197 ASN A O 1
ATOM 1546 N N . ARG A 1 198 ? 19.201 12.112 -19.581 1.00 90.50 198 ARG A N 1
ATOM 1547 C CA . ARG A 1 198 ? 18.365 13.319 -19.745 1.00 90.50 198 ARG A CA 1
ATOM 1548 C C . ARG A 1 198 ? 17.055 13.038 -20.496 1.00 90.50 198 ARG A C 1
ATOM 1550 O O . ARG A 1 198 ? 16.063 13.730 -20.300 1.00 90.50 198 ARG A O 1
ATOM 1557 N N . TRP A 1 199 ? 17.045 12.014 -21.355 1.00 89.81 199 TRP A N 1
ATOM 1558 C CA . TRP A 1 199 ? 15.879 11.599 -22.133 1.00 89.81 199 TRP A CA 1
ATOM 1559 C C . TRP A 1 199 ? 14.994 10.552 -21.450 1.00 89.81 199 TRP A C 1
ATOM 1561 O O . TRP A 1 199 ? 13.966 10.180 -22.013 1.00 89.81 199 TRP A O 1
ATOM 1571 N N . TRP A 1 200 ? 15.379 10.065 -20.270 1.00 85.88 200 TRP A N 1
ATOM 1572 C CA . TRP A 1 200 ? 14.616 9.073 -19.511 1.00 85.88 200 TRP A CA 1
ATOM 1573 C C . TRP A 1 200 ? 13.368 9.686 -18.856 1.00 85.88 200 TRP A C 1
ATOM 1575 O O . TRP A 1 200 ? 12.373 9.002 -18.625 1.00 85.88 200 TRP A O 1
ATOM 1585 N N . GLY A 1 201 ? 13.400 10.998 -18.591 1.00 77.94 201 GLY A N 1
ATOM 1586 C CA . GLY A 1 201 ? 12.301 11.721 -17.944 1.00 77.94 201 GLY A CA 1
ATOM 1587 C C . GLY A 1 201 ? 12.237 11.500 -16.430 1.00 77.94 201 GLY A C 1
ATOM 1588 O O . GLY A 1 201 ? 11.158 11.596 -15.844 1.00 77.94 201 GLY A O 1
ATOM 1589 N N . TYR A 1 202 ? 13.373 11.157 -15.816 1.00 82.00 202 TYR A N 1
ATOM 1590 C CA . TYR A 1 202 ? 13.566 11.010 -14.375 1.00 82.00 202 TYR A CA 1
ATOM 1591 C C . TYR A 1 202 ? 15.060 11.159 -14.030 1.00 82.00 202 TYR A C 1
ATOM 1593 O O . TYR A 1 202 ? 15.909 10.728 -14.810 1.00 82.00 202 TYR A O 1
ATOM 1601 N N . ASP A 1 203 ? 15.359 11.749 -12.869 1.00 88.19 203 ASP A N 1
ATOM 1602 C CA . ASP A 1 203 ? 16.712 11.879 -12.317 1.00 88.19 203 ASP A CA 1
ATOM 1603 C C . ASP A 1 203 ? 16.812 11.083 -11.012 1.00 88.19 203 ASP A C 1
ATOM 1605 O O . ASP A 1 203 ? 16.101 11.358 -10.043 1.00 88.19 203 ASP A O 1
ATOM 1609 N N . TYR A 1 204 ? 17.725 10.111 -10.977 1.00 89.94 204 TYR A N 1
ATOM 1610 C CA . TYR A 1 204 ? 17.925 9.241 -9.817 1.00 89.94 204 TYR A CA 1
ATOM 1611 C C . TYR A 1 204 ? 18.339 10.003 -8.558 1.00 89.94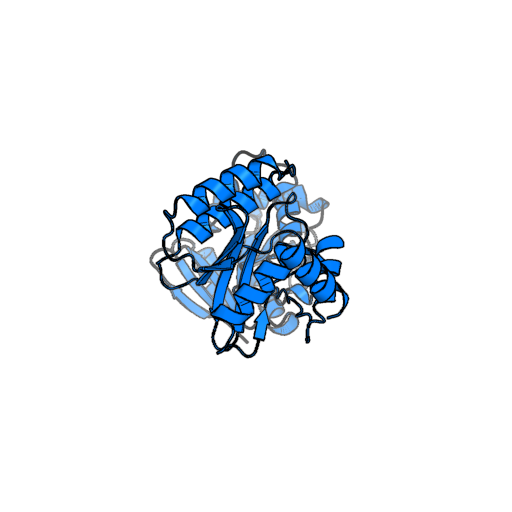 204 TYR A C 1
ATOM 1613 O O . TYR A 1 204 ? 18.136 9.519 -7.444 1.00 89.94 204 TYR A O 1
ATOM 1621 N N . ARG A 1 205 ? 18.904 11.206 -8.719 1.00 92.50 205 ARG A N 1
ATOM 1622 C CA . ARG A 1 205 ? 19.300 12.077 -7.609 1.00 92.50 205 ARG A CA 1
ATOM 1623 C C . ARG A 1 205 ? 18.098 12.515 -6.772 1.00 92.50 205 ARG A C 1
ATOM 1625 O O . ARG A 1 205 ? 18.261 12.758 -5.581 1.00 92.50 205 ARG A O 1
ATOM 1632 N N . THR A 1 206 ? 16.898 12.568 -7.359 1.00 90.25 206 THR A N 1
ATOM 1633 C CA . THR A 1 206 ? 15.665 12.869 -6.616 1.00 90.25 206 THR A CA 1
ATOM 1634 C C . THR A 1 206 ? 15.348 11.786 -5.584 1.00 90.25 206 THR A C 1
ATOM 1636 O O . THR A 1 206 ? 15.058 12.120 -4.438 1.00 90.25 206 THR A O 1
ATOM 1639 N N . ASP A 1 207 ? 15.466 10.506 -5.947 1.00 88.25 207 ASP A N 1
ATOM 1640 C CA . ASP A 1 207 ? 15.160 9.402 -5.023 1.00 88.25 207 ASP A CA 1
ATOM 1641 C C . ASP A 1 207 ? 16.327 9.087 -4.080 1.00 88.25 207 ASP A C 1
ATOM 1643 O O . ASP A 1 207 ? 16.122 8.669 -2.936 1.00 88.25 207 ASP A O 1
ATOM 1647 N N . LEU A 1 208 ? 17.560 9.327 -4.536 1.00 91.06 208 LEU A N 1
ATOM 1648 C CA . LEU A 1 208 ? 18.753 9.206 -3.706 1.00 91.06 208 LEU A CA 1
ATOM 1649 C C . LEU A 1 208 ? 18.734 10.228 -2.552 1.00 91.06 208 LEU A C 1
ATOM 1651 O O . LEU A 1 208 ? 19.098 9.887 -1.420 1.00 91.06 208 LEU A O 1
ATOM 1655 N N . GLY A 1 209 ? 18.282 11.458 -2.823 1.00 92.19 209 GLY A N 1
ATOM 1656 C CA . GLY A 1 209 ? 18.308 12.567 -1.870 1.00 92.19 209 GLY A CA 1
ATOM 1657 C C . GLY A 1 209 ? 19.730 12.841 -1.375 1.00 92.19 209 GLY A C 1
ATOM 1658 O O . GLY A 1 209 ? 20.680 12.829 -2.154 1.00 92.19 209 GLY A O 1
ATOM 1659 N N . ASP A 1 210 ? 19.889 13.020 -0.063 1.00 92.31 210 ASP A N 1
ATOM 1660 C CA . ASP A 1 210 ? 21.192 13.291 0.568 1.00 92.31 210 ASP A CA 1
ATOM 1661 C C . ASP A 1 210 ? 22.042 12.029 0.820 1.00 92.31 210 ASP A C 1
ATOM 1663 O O . ASP A 1 210 ? 23.113 12.096 1.432 1.00 92.31 210 ASP A O 1
ATOM 1667 N N . LYS A 1 211 ? 21.570 10.845 0.410 1.00 92.38 211 LYS A N 1
ATOM 1668 C CA . LYS A 1 211 ? 22.297 9.591 0.644 1.00 92.38 211 LYS A CA 1
ATOM 1669 C C . LYS A 1 211 ? 23.492 9.484 -0.311 1.00 92.38 211 LYS A C 1
ATOM 1671 O O . LYS A 1 211 ? 23.393 9.878 -1.471 1.00 92.38 211 LYS A O 1
ATOM 1676 N N . PRO A 1 212 ? 24.619 8.897 0.124 1.00 92.50 212 PRO A N 1
ATOM 1677 C CA . PRO A 1 212 ? 25.724 8.634 -0.784 1.00 92.50 212 PRO A CA 1
ATOM 1678 C C . PRO A 1 212 ? 25.314 7.596 -1.834 1.00 92.50 212 PRO A C 1
ATOM 1680 O O . PRO A 1 212 ? 24.723 6.564 -1.504 1.00 92.50 212 PRO A O 1
ATOM 1683 N N . LEU A 1 213 ? 25.668 7.850 -3.094 1.00 94.44 213 LEU A N 1
ATOM 1684 C CA . LEU A 1 213 ? 25.520 6.868 -4.162 1.00 94.44 213 LEU A CA 1
ATOM 1685 C C . LEU A 1 213 ? 26.456 5.682 -3.889 1.00 94.44 213 LEU A C 1
ATOM 1687 O O . LEU A 1 213 ? 27.672 5.853 -3.815 1.00 94.44 213 LEU A O 1
ATOM 1691 N N . THR A 1 214 ? 25.894 4.483 -3.752 1.00 95.44 214 THR A N 1
ATOM 1692 C CA . THR A 1 214 ? 26.667 3.241 -3.639 1.00 95.44 214 THR A CA 1
ATOM 1693 C C . THR A 1 214 ? 26.883 2.612 -5.012 1.00 95.44 214 THR A C 1
ATOM 1695 O O . THR A 1 214 ? 26.053 2.762 -5.910 1.00 95.44 214 THR A O 1
ATOM 1698 N N . ASP A 1 215 ? 27.948 1.822 -5.167 1.00 93.50 215 ASP A N 1
ATOM 1699 C CA . ASP A 1 215 ? 28.235 1.118 -6.428 1.00 93.50 215 ASP A CA 1
ATOM 1700 C C . ASP A 1 215 ? 27.091 0.186 -6.863 1.00 93.50 215 ASP A C 1
ATOM 1702 O O . ASP A 1 215 ? 26.897 -0.056 -8.055 1.00 93.50 215 ASP A O 1
ATOM 1706 N N . THR A 1 216 ? 26.322 -0.331 -5.899 1.00 96.31 216 THR A N 1
ATOM 1707 C CA . THR A 1 216 ? 25.202 -1.256 -6.113 1.00 96.31 216 THR A CA 1
ATOM 1708 C C . THR A 1 216 ? 23.850 -0.567 -6.265 1.00 96.31 216 THR A C 1
ATOM 1710 O O . THR A 1 216 ? 22.882 -1.268 -6.551 1.00 96.31 216 THR A O 1
ATOM 1713 N N . TYR A 1 217 ? 23.762 0.760 -6.099 1.00 96.88 217 TYR A N 1
ATOM 1714 C CA . TYR A 1 217 ? 22.501 1.501 -5.958 1.00 96.88 217 TYR A CA 1
ATOM 1715 C C . TYR A 1 217 ? 21.444 1.086 -6.987 1.00 96.88 217 TYR A C 1
ATOM 1717 O O . TYR A 1 217 ? 20.398 0.560 -6.620 1.00 96.88 217 TYR A O 1
ATOM 1725 N N . PHE A 1 218 ? 21.754 1.209 -8.281 1.00 96.75 218 PHE A N 1
ATOM 1726 C CA . PHE A 1 218 ? 20.807 0.886 -9.353 1.00 96.75 218 PHE A CA 1
ATOM 1727 C C . PHE A 1 218 ? 20.450 -0.602 -9.416 1.00 96.75 218 PHE A C 1
ATOM 1729 O O . PHE A 1 218 ? 19.327 -0.966 -9.761 1.00 96.75 218 PHE A O 1
ATOM 1736 N N . TYR A 1 219 ? 21.409 -1.481 -9.115 1.00 97.75 219 TYR A N 1
ATOM 1737 C CA . TYR A 1 219 ? 21.181 -2.925 -9.110 1.00 97.75 219 TYR A CA 1
ATOM 1738 C C . TYR A 1 219 ? 20.259 -3.342 -7.959 1.00 97.75 219 TYR A C 1
ATOM 1740 O O . TYR A 1 219 ? 19.372 -4.175 -8.150 1.00 97.75 219 TYR A O 1
ATOM 1748 N N . ASP A 1 220 ? 20.464 -2.773 -6.773 1.00 97.44 220 ASP A N 1
ATOM 1749 C CA . ASP A 1 220 ? 19.626 -3.038 -5.607 1.00 97.44 220 ASP A CA 1
ATOM 1750 C C . ASP A 1 220 ? 18.228 -2.442 -5.782 1.00 97.44 220 ASP A C 1
ATOM 1752 O O . ASP A 1 220 ? 17.252 -3.111 -5.443 1.00 97.44 220 ASP A O 1
ATOM 1756 N N . ASP A 1 221 ? 18.124 -1.262 -6.394 1.00 96.06 221 ASP A N 1
ATOM 1757 C CA . ASP A 1 221 ? 16.856 -0.616 -6.731 1.00 96.06 221 ASP A CA 1
ATOM 1758 C C . ASP A 1 221 ? 16.025 -1.458 -7.716 1.00 96.06 221 ASP A C 1
ATOM 1760 O O . ASP A 1 221 ? 14.910 -1.871 -7.397 1.00 96.06 221 ASP A O 1
ATOM 1764 N N . ALA A 1 222 ? 16.619 -1.887 -8.838 1.00 97.00 222 ALA A N 1
ATOM 1765 C CA . ALA A 1 222 ? 15.957 -2.780 -9.797 1.00 97.00 222 ALA A CA 1
ATOM 1766 C C . ALA A 1 222 ? 15.491 -4.104 -9.155 1.00 97.00 222 ALA A C 1
ATOM 1768 O O . ALA A 1 222 ? 14.441 -4.655 -9.498 1.00 97.00 222 ALA A O 1
ATOM 1769 N N . ARG A 1 223 ? 16.256 -4.638 -8.191 1.00 97.44 223 ARG A N 1
ATOM 1770 C CA . ARG A 1 223 ? 15.857 -5.836 -7.435 1.00 97.44 223 ARG A CA 1
ATOM 1771 C C . ARG A 1 223 ? 14.717 -5.562 -6.465 1.00 97.44 223 ARG A C 1
ATOM 1773 O O . ARG A 1 223 ? 13.838 -6.416 -6.333 1.00 97.44 223 ARG A O 1
ATOM 1780 N N . ALA A 1 224 ? 14.752 -4.430 -5.771 1.00 97.06 224 ALA A N 1
ATOM 1781 C CA . ALA A 1 224 ? 13.713 -4.023 -4.837 1.00 97.06 224 ALA A CA 1
ATOM 1782 C C . ALA A 1 224 ? 12.388 -3.782 -5.570 1.00 97.06 224 ALA A C 1
ATOM 1784 O O . ALA A 1 224 ? 11.350 -4.266 -5.120 1.00 97.06 224 ALA A O 1
ATOM 1785 N N . ASP A 1 225 ? 12.425 -3.133 -6.731 1.00 96.31 225 ASP A N 1
ATOM 1786 C CA . ASP A 1 225 ? 11.234 -2.886 -7.537 1.00 96.31 225 ASP A CA 1
ATOM 1787 C C . ASP A 1 225 ? 10.649 -4.152 -8.157 1.00 96.31 225 ASP A C 1
ATOM 1789 O O . ASP A 1 225 ? 9.425 -4.300 -8.178 1.00 96.31 225 ASP A O 1
ATOM 1793 N N . PHE A 1 226 ? 11.479 -5.110 -8.579 1.00 97.44 226 PHE A N 1
ATOM 1794 C CA . PHE A 1 226 ? 10.970 -6.418 -8.993 1.00 97.44 226 PHE A CA 1
ATOM 1795 C C . PHE A 1 226 ? 10.343 -7.185 -7.824 1.00 97.44 226 PHE A C 1
ATOM 1797 O O . PHE A 1 226 ? 9.259 -7.750 -7.973 1.00 97.44 226 PHE A O 1
ATOM 1804 N N . ALA A 1 227 ? 10.977 -7.171 -6.646 1.00 96.06 227 ALA A N 1
ATOM 1805 C CA . ALA A 1 227 ? 10.425 -7.797 -5.442 1.00 96.06 227 ALA A CA 1
ATOM 1806 C C . ALA A 1 227 ? 9.093 -7.160 -5.016 1.00 96.06 227 ALA A C 1
ATOM 1808 O O . ALA A 1 227 ? 8.202 -7.860 -4.542 1.00 96.06 227 ALA A O 1
ATOM 1809 N N . ALA A 1 228 ? 8.946 -5.853 -5.230 1.00 95.25 228 ALA A N 1
ATOM 1810 C CA . ALA A 1 228 ? 7.725 -5.104 -4.969 1.00 95.25 228 ALA A CA 1
ATOM 1811 C C . ALA A 1 228 ? 6.732 -5.092 -6.143 1.00 95.25 228 ALA A C 1
ATOM 1813 O O . ALA A 1 228 ? 5.712 -4.413 -6.051 1.00 95.25 228 ALA A O 1
ATOM 1814 N N . ARG A 1 229 ? 7.013 -5.816 -7.237 1.00 95.62 229 ARG A N 1
ATOM 1815 C CA . ARG A 1 229 ? 6.134 -5.934 -8.418 1.00 95.62 229 ARG A CA 1
ATOM 1816 C C . ARG A 1 229 ? 5.836 -4.599 -9.111 1.00 95.62 229 ARG A C 1
ATOM 1818 O O . ARG A 1 229 ? 4.792 -4.444 -9.744 1.00 95.62 229 ARG A O 1
ATOM 1825 N N . ARG A 1 230 ? 6.772 -3.650 -9.009 1.00 95.06 230 ARG A N 1
ATOM 1826 C CA . ARG A 1 230 ? 6.686 -2.298 -9.586 1.00 95.06 230 ARG A CA 1
ATOM 1827 C C . ARG A 1 230 ? 7.477 -2.129 -10.876 1.00 95.06 230 ARG A C 1
ATOM 1829 O O . ARG A 1 230 ? 7.109 -1.282 -11.689 1.00 95.06 230 ARG A O 1
ATOM 1836 N N . ALA A 1 231 ? 8.529 -2.920 -11.071 1.00 97.44 231 ALA A N 1
ATOM 1837 C CA . ALA A 1 231 ? 9.288 -2.918 -12.312 1.00 97.44 231 ALA A CA 1
ATOM 1838 C C . ALA A 1 231 ? 9.878 -4.293 -12.639 1.00 97.44 231 ALA A C 1
ATOM 1840 O O . ALA A 1 231 ? 10.046 -5.150 -11.773 1.00 97.44 231 ALA A O 1
ATOM 1841 N N . LEU A 1 232 ? 10.202 -4.502 -13.910 1.00 98.19 232 LEU A N 1
ATOM 1842 C CA . LEU A 1 232 ? 10.936 -5.656 -14.402 1.00 98.19 232 LEU A CA 1
ATOM 1843 C C . LEU A 1 232 ? 11.986 -5.186 -15.403 1.00 98.19 232 LEU A C 1
ATOM 1845 O O . LEU A 1 232 ? 11.651 -4.740 -16.500 1.00 98.19 232 LEU A O 1
ATOM 1849 N N . ASN A 1 233 ? 13.253 -5.328 -15.025 1.00 98.31 233 ASN A N 1
ATOM 1850 C CA . ASN A 1 233 ? 14.406 -4.909 -15.813 1.00 98.31 233 ASN A CA 1
ATOM 1851 C C . ASN A 1 233 ? 15.031 -6.116 -16.521 1.00 98.31 233 ASN A C 1
ATOM 1853 O O . ASN A 1 233 ? 15.412 -7.106 -15.886 1.00 98.31 233 ASN A O 1
ATOM 1857 N N . PHE A 1 234 ? 15.197 -6.011 -17.835 1.00 98.75 234 PHE A N 1
ATOM 1858 C CA . PHE A 1 234 ? 15.990 -6.934 -18.628 1.00 98.75 234 PHE A CA 1
ATOM 1859 C C . PHE A 1 234 ? 17.334 -6.308 -19.001 1.00 98.75 234 PHE A C 1
ATOM 1861 O O . PHE A 1 234 ? 17.401 -5.287 -19.684 1.00 98.75 234 PHE A O 1
ATOM 1868 N N . ALA A 1 235 ? 18.411 -7.007 -18.660 1.00 98.75 235 ALA A N 1
ATOM 1869 C CA . ALA A 1 235 ? 19.728 -6.801 -19.240 1.00 98.75 235 ALA A CA 1
ATOM 1870 C C . ALA A 1 235 ? 19.703 -7.177 -20.730 1.00 98.75 235 ALA A C 1
ATOM 1872 O O . ALA A 1 235 ? 19.513 -8.348 -21.069 1.00 98.75 235 ALA A O 1
ATOM 1873 N N . VAL A 1 236 ? 19.943 -6.211 -21.618 1.00 98.75 236 VAL A N 1
ATOM 1874 C CA . VAL A 1 236 ? 20.062 -6.446 -23.062 1.00 98.75 236 VAL A CA 1
ATOM 1875 C C . VAL A 1 236 ? 21.472 -6.933 -23.358 1.00 98.75 236 VAL A C 1
ATOM 1877 O O . VAL A 1 236 ? 22.441 -6.202 -23.134 1.00 98.75 236 VAL A O 1
ATOM 1880 N N . ARG A 1 237 ? 21.611 -8.163 -23.866 1.00 98.69 237 ARG A N 1
ATOM 1881 C CA . ARG A 1 237 ? 22.920 -8.751 -24.170 1.00 98.69 237 ARG A CA 1
ATOM 1882 C C . ARG A 1 237 ? 23.137 -9.005 -25.649 1.00 98.69 237 ARG A C 1
ATOM 1884 O O . ARG A 1 237 ? 22.329 -9.672 -26.287 1.00 98.69 237 ARG A O 1
ATOM 1891 N N . LEU A 1 238 ? 24.305 -8.600 -26.141 1.00 98.50 238 LEU A N 1
ATOM 1892 C CA . LEU A 1 238 ? 24.831 -8.959 -27.456 1.00 98.50 238 LEU A CA 1
ATOM 1893 C C . LEU A 1 238 ? 26.039 -9.876 -27.268 1.00 98.50 238 LEU A C 1
ATOM 1895 O O . LEU A 1 238 ? 27.016 -9.495 -26.623 1.00 98.50 238 LEU A O 1
ATOM 1899 N N . LYS A 1 239 ? 25.970 -11.104 -27.802 1.00 96.94 239 LYS A N 1
ATOM 1900 C CA . LYS A 1 239 ? 27.023 -12.131 -27.636 1.00 96.94 239 LYS A CA 1
ATOM 1901 C C . LYS A 1 239 ? 27.460 -12.307 -26.165 1.00 96.94 239 LYS A C 1
ATOM 1903 O O . LYS A 1 239 ? 28.638 -12.457 -25.865 1.00 96.94 239 LYS A O 1
ATOM 1908 N N . GLY A 1 240 ? 26.501 -12.236 -25.236 1.00 96.06 240 GLY A N 1
ATOM 1909 C CA . GLY A 1 240 ? 26.719 -12.374 -23.789 1.00 96.06 240 GLY A CA 1
ATOM 1910 C C . GLY A 1 240 ? 27.133 -11.095 -23.045 1.00 96.06 240 GLY A C 1
ATOM 1911 O O . GLY A 1 240 ? 26.977 -11.042 -21.823 1.00 96.06 240 GLY A O 1
ATOM 1912 N N . LYS A 1 241 ? 27.580 -10.043 -23.744 1.00 97.75 241 LYS A N 1
ATOM 1913 C CA . LYS A 1 241 ? 27.945 -8.755 -23.134 1.00 97.75 241 LYS A CA 1
ATOM 1914 C C . LYS A 1 241 ? 26.700 -7.901 -22.887 1.00 97.75 241 LYS A C 1
ATOM 1916 O O . LYS A 1 241 ? 25.881 -7.782 -23.792 1.00 97.75 241 LYS A O 1
ATOM 1921 N N . LEU A 1 242 ? 26.572 -7.303 -21.698 1.00 98.38 242 LEU A N 1
ATOM 1922 C CA . LEU A 1 242 ? 25.552 -6.283 -21.418 1.00 98.38 242 LEU A CA 1
ATOM 1923 C C . LEU A 1 242 ? 25.816 -5.048 -22.289 1.00 98.38 242 LEU A C 1
ATOM 1925 O O . LEU A 1 242 ? 26.904 -4.479 -22.225 1.00 98.38 242 LEU A O 1
ATOM 1929 N N . ILE A 1 243 ? 24.826 -4.649 -23.083 1.00 98.12 243 ILE A N 1
ATOM 1930 C CA . ILE A 1 243 ? 24.899 -3.469 -23.956 1.00 98.12 243 ILE A CA 1
ATOM 1931 C C . ILE A 1 243 ? 23.802 -2.440 -23.671 1.00 98.12 243 ILE A C 1
ATOM 1933 O O . ILE A 1 243 ? 23.759 -1.395 -24.313 1.00 98.12 243 ILE A O 1
ATOM 1937 N N . GLY A 1 244 ? 22.886 -2.735 -22.752 1.00 97.81 244 GLY A N 1
ATOM 1938 C CA . GLY A 1 244 ? 21.754 -1.870 -22.466 1.00 97.81 244 GLY A CA 1
ATOM 1939 C C . GLY A 1 244 ? 20.714 -2.534 -21.580 1.00 97.81 244 GLY A C 1
ATOM 1940 O O . GLY A 1 244 ? 20.941 -3.599 -21.003 1.00 97.81 244 GLY A O 1
ATOM 1941 N N . GLU A 1 245 ? 19.551 -1.908 -21.531 1.00 97.94 245 GLU A N 1
ATOM 1942 C CA . GLU A 1 245 ? 18.410 -2.313 -20.730 1.00 97.94 245 GLU A CA 1
ATOM 1943 C C . GLU A 1 245 ? 17.097 -2.060 -21.474 1.00 97.94 245 GLU A C 1
ATOM 1945 O O . GLU A 1 245 ? 16.952 -1.074 -22.202 1.00 97.94 245 GLU A O 1
ATOM 1950 N N . VAL A 1 246 ? 16.126 -2.940 -21.238 1.00 98.31 246 VAL A N 1
ATOM 1951 C CA . VAL A 1 246 ? 14.703 -2.668 -21.452 1.00 98.31 246 VAL A CA 1
ATOM 1952 C C . VAL A 1 246 ? 13.952 -2.986 -20.162 1.00 98.31 246 VAL A C 1
ATOM 1954 O O . VAL A 1 246 ? 14.236 -3.990 -19.513 1.00 98.31 246 VAL A O 1
ATOM 1957 N N . VAL A 1 247 ? 13.025 -2.120 -19.765 1.00 98.25 247 VAL A N 1
ATOM 1958 C CA . VAL A 1 247 ? 12.337 -2.207 -18.473 1.00 98.25 247 VAL A CA 1
ATOM 1959 C C . VAL A 1 247 ? 10.850 -1.936 -18.630 1.00 98.25 247 VAL A C 1
ATOM 1961 O O . VAL A 1 247 ? 10.470 -0.997 -19.324 1.00 98.25 247 VAL A O 1
ATOM 1964 N N . LEU A 1 248 ? 10.027 -2.744 -17.963 1.00 98.44 248 LEU A N 1
ATOM 1965 C CA . LEU A 1 248 ? 8.620 -2.455 -17.679 1.00 98.44 248 LEU A CA 1
ATOM 1966 C C . LEU A 1 248 ? 8.550 -1.810 -16.292 1.00 98.44 248 LEU A C 1
ATOM 1968 O O . LEU A 1 248 ? 9.074 -2.388 -15.348 1.00 98.44 248 LEU A O 1
ATOM 1972 N N . TYR A 1 249 ? 7.937 -0.642 -16.147 1.00 97.25 249 TYR A N 1
ATOM 1973 C CA . TYR A 1 249 ? 7.832 0.093 -14.882 1.00 97.25 249 TYR A CA 1
ATOM 1974 C C . TYR A 1 249 ? 6.540 0.921 -14.830 1.00 97.25 249 TYR A C 1
ATOM 1976 O O . TYR A 1 249 ? 5.798 0.981 -15.808 1.00 97.25 249 TYR A O 1
ATOM 1984 N N . ARG A 1 250 ? 6.255 1.548 -13.678 1.00 95.50 250 ARG A N 1
ATOM 1985 C CA . ARG A 1 250 ? 5.041 2.363 -13.443 1.00 95.50 250 ARG A CA 1
ATOM 1986 C C . ARG A 1 250 ? 3.748 1.621 -13.839 1.00 95.50 250 ARG A C 1
ATOM 1988 O O . ARG A 1 250 ? 3.080 2.032 -14.790 1.00 95.50 250 ARG A O 1
ATOM 1995 N N . PRO A 1 251 ? 3.385 0.538 -13.125 1.00 96.88 251 PRO A N 1
ATOM 1996 C CA . PRO A 1 251 ? 2.100 -0.114 -13.334 1.00 96.88 251 PRO A CA 1
ATOM 1997 C C . PRO A 1 251 ? 0.949 0.877 -13.144 1.00 96.88 251 PRO A C 1
ATOM 1999 O O . PRO A 1 251 ? 0.943 1.654 -12.188 1.00 96.88 251 PRO A O 1
ATOM 2002 N N . ASP A 1 252 ? -0.059 0.806 -14.011 1.00 95.75 252 ASP A N 1
ATOM 2003 C CA . ASP A 1 252 ? -1.321 1.536 -13.826 1.00 95.75 252 ASP A CA 1
ATOM 2004 C C . ASP A 1 252 ? -2.310 0.789 -12.910 1.00 95.75 252 ASP A C 1
ATOM 2006 O O . ASP A 1 252 ? -3.400 1.295 -12.632 1.00 95.75 252 ASP A O 1
ATOM 2010 N N . PHE A 1 253 ? -1.918 -0.404 -12.436 1.00 94.75 253 PHE A N 1
ATOM 2011 C CA . PHE A 1 253 ? -2.725 -1.335 -11.635 1.00 94.75 253 PHE A CA 1
ATOM 2012 C C . PHE A 1 253 ? -4.057 -1.721 -12.304 1.00 94.75 253 PHE A C 1
ATOM 2014 O O . PHE A 1 253 ? -5.036 -2.066 -11.641 1.00 94.75 253 PHE A O 1
ATOM 2021 N N . ARG A 1 254 ? -4.098 -1.646 -13.639 1.00 94.62 254 ARG A N 1
ATOM 2022 C CA . ARG A 1 254 ? -5.223 -2.002 -14.516 1.00 94.62 254 ARG A CA 1
ATOM 2023 C C . ARG A 1 254 ? -4.754 -2.857 -15.703 1.00 94.62 254 ARG A C 1
ATOM 2025 O O . ARG A 1 254 ? -5.412 -2.892 -16.741 1.00 94.62 254 ARG A O 1
ATOM 2032 N N . GLY A 1 255 ? -3.613 -3.524 -15.542 1.00 94.44 255 GLY A N 1
ATOM 2033 C CA . GLY A 1 255 ? -2.976 -4.372 -16.546 1.00 94.44 255 GLY A CA 1
ATOM 2034 C C . GLY A 1 255 ? -2.112 -3.650 -17.575 1.00 94.44 255 GLY A C 1
ATOM 2035 O O . GLY A 1 255 ? -1.838 -4.203 -18.644 1.00 94.44 255 GLY A O 1
ATOM 2036 N N . GLY A 1 256 ? -1.688 -2.419 -17.275 1.00 97.00 256 GLY A N 1
ATOM 2037 C CA . GLY A 1 256 ? -0.763 -1.635 -18.082 1.00 97.00 256 GLY A CA 1
ATOM 2038 C C . GLY A 1 256 ? 0.566 -1.337 -17.385 1.00 97.00 256 GLY A C 1
ATOM 2039 O O . GLY A 1 256 ? 0.602 -1.051 -16.189 1.00 97.00 256 GLY A O 1
ATOM 2040 N N . PHE A 1 257 ? 1.653 -1.336 -18.161 1.00 98.44 257 PHE A N 1
ATOM 2041 C CA . PHE A 1 257 ? 2.979 -0.856 -17.742 1.00 98.44 257 PHE A CA 1
ATOM 2042 C C . PHE A 1 257 ? 3.553 0.146 -18.748 1.00 98.44 257 PHE A C 1
ATOM 2044 O O . PHE A 1 257 ? 3.326 0.030 -19.956 1.00 98.44 257 PHE A O 1
ATOM 2051 N N . GLU A 1 258 ? 4.337 1.106 -18.254 1.00 98.06 258 GLU A N 1
ATOM 2052 C CA . GLU A 1 258 ? 5.231 1.919 -19.079 1.00 98.06 258 GLU A CA 1
ATOM 2053 C C . GLU A 1 258 ? 6.484 1.098 -19.429 1.00 98.06 258 GLU A C 1
ATOM 2055 O O . GLU A 1 258 ? 7.017 0.380 -18.584 1.00 98.06 258 GLU A O 1
ATOM 2060 N N . GLN A 1 259 ? 6.966 1.184 -20.669 1.00 98.31 259 GLN A N 1
ATOM 2061 C CA . GLN A 1 259 ? 8.203 0.538 -21.096 1.00 98.31 259 GLN A CA 1
ATOM 2062 C C . GLN A 1 259 ? 9.248 1.568 -21.517 1.00 98.31 259 GLN A C 1
ATOM 2064 O O . GLN A 1 259 ? 8.969 2.494 -22.280 1.00 98.31 259 GLN A O 1
ATOM 2069 N N . GLY A 1 260 ? 10.479 1.356 -21.061 1.00 96.75 260 GLY A N 1
ATOM 2070 C CA . GLY A 1 260 ? 11.642 2.184 -21.362 1.00 96.75 260 GLY A CA 1
ATOM 2071 C C . GLY A 1 260 ? 12.790 1.332 -21.882 1.00 96.75 260 GLY A C 1
ATOM 2072 O O . GLY A 1 260 ? 12.875 0.137 -21.598 1.00 96.75 260 GLY A O 1
ATOM 2073 N N . CYS A 1 261 ? 13.681 1.935 -22.665 1.00 95.62 261 CYS A N 1
ATOM 2074 C CA . CYS A 1 261 ? 14.884 1.266 -23.148 1.00 95.62 261 CYS A CA 1
ATOM 2075 C C . CYS A 1 261 ? 16.042 2.251 -23.272 1.00 95.62 261 CYS A C 1
ATOM 2077 O O . CYS A 1 261 ? 15.867 3.387 -23.718 1.00 95.62 261 CYS A O 1
ATOM 2079 N N . ARG A 1 262 ? 17.236 1.792 -22.899 1.00 95.00 262 ARG A N 1
ATOM 2080 C CA . ARG A 1 262 ? 18.500 2.499 -23.104 1.00 95.00 262 ARG A CA 1
ATOM 2081 C C . ARG A 1 262 ? 19.556 1.528 -23.599 1.00 95.00 262 ARG A C 1
ATOM 2083 O O . ARG A 1 262 ? 19.646 0.397 -23.135 1.00 95.00 262 ARG A O 1
ATOM 2090 N N . ILE A 1 263 ? 20.366 1.986 -24.540 1.00 96.06 263 ILE A N 1
ATOM 2091 C CA . ILE A 1 263 ? 21.478 1.235 -25.121 1.00 96.06 263 ILE A CA 1
ATOM 2092 C C . ILE A 1 263 ? 22.731 2.085 -24.950 1.00 96.06 263 ILE A C 1
ATOM 2094 O O . ILE A 1 263 ? 22.674 3.299 -25.176 1.00 96.06 263 ILE A O 1
ATOM 2098 N N . ALA A 1 264 ? 23.836 1.448 -24.558 1.00 95.44 264 ALA A N 1
ATOM 2099 C CA . ALA A 1 264 ? 25.114 2.122 -24.374 1.00 95.44 264 ALA A CA 1
ATOM 2100 C C . ALA A 1 264 ? 25.541 2.817 -25.681 1.00 95.44 264 ALA A C 1
ATOM 2102 O O . ALA A 1 264 ? 25.254 2.309 -26.777 1.00 95.44 264 ALA A O 1
ATOM 2103 N N . PRO A 1 265 ? 26.186 3.991 -25.600 1.00 93.94 265 PRO A N 1
ATOM 2104 C CA . PRO A 1 265 ? 26.448 4.831 -26.760 1.00 93.94 265 PRO A CA 1
ATOM 2105 C C . PRO A 1 265 ? 27.241 4.133 -27.867 1.00 93.94 265 PRO A C 1
ATOM 2107 O O . PRO A 1 265 ? 26.925 4.319 -29.042 1.00 93.94 265 PRO A O 1
ATOM 2110 N N . GLU A 1 266 ? 28.188 3.266 -27.516 1.00 95.44 266 GLU A N 1
ATOM 2111 C CA . GLU A 1 266 ? 29.008 2.507 -28.461 1.00 95.44 266 GLU A CA 1
ATOM 2112 C C . GLU A 1 266 ? 28.222 1.448 -29.263 1.00 95.44 266 GLU A C 1
ATOM 2114 O O . GLU A 1 266 ? 28.723 0.928 -30.259 1.00 95.44 266 GLU A O 1
ATOM 2119 N N . TYR A 1 267 ? 26.978 1.150 -28.867 1.00 95.69 267 TYR A N 1
ATOM 2120 C CA . TYR A 1 267 ? 26.070 0.222 -29.554 1.00 95.69 267 TYR A CA 1
ATOM 2121 C C . TYR A 1 267 ? 24.881 0.923 -30.230 1.00 95.69 267 TYR A C 1
ATOM 2123 O O . TYR A 1 267 ? 24.004 0.264 -30.801 1.00 95.69 267 TYR A O 1
ATOM 2131 N N . ALA A 1 268 ? 24.829 2.257 -30.198 1.00 91.75 268 ALA A N 1
ATOM 2132 C CA . ALA A 1 268 ? 23.769 3.026 -30.840 1.00 91.75 268 ALA A CA 1
ATOM 2133 C C . ALA A 1 268 ? 23.778 2.859 -32.374 1.00 91.75 268 ALA A C 1
ATOM 2135 O O . ALA A 1 268 ? 24.781 2.483 -32.971 1.00 91.75 268 ALA A O 1
ATOM 2136 N N . GLY A 1 269 ? 22.638 3.109 -33.027 1.00 91.94 269 GLY A N 1
ATOM 2137 C CA . GLY A 1 269 ? 22.528 3.085 -34.496 1.00 91.94 269 GLY A CA 1
ATOM 2138 C C . GLY A 1 269 ? 22.410 1.700 -35.151 1.00 91.94 269 GLY A C 1
ATOM 2139 O O . GLY A 1 269 ? 22.182 1.627 -36.350 1.00 91.94 269 GLY A O 1
ATOM 2140 N N . HIS A 1 270 ? 22.483 0.607 -34.386 1.00 95.25 270 HIS A N 1
ATOM 2141 C CA . HIS A 1 270 ? 22.438 -0.770 -34.913 1.00 95.25 270 HIS A CA 1
ATOM 2142 C C . HIS A 1 270 ? 21.052 -1.448 -34.817 1.00 95.25 270 HIS A C 1
ATOM 2144 O O . HIS A 1 270 ? 20.889 -2.623 -35.161 1.00 95.25 270 HIS A O 1
ATOM 2150 N N . GLY A 1 271 ? 20.045 -0.730 -34.307 1.00 96.25 271 GLY A N 1
ATOM 2151 C CA . GLY A 1 271 ? 18.680 -1.239 -34.120 1.00 96.25 271 GLY A CA 1
ATOM 2152 C C . GLY A 1 271 ? 18.474 -2.133 -32.890 1.00 96.25 271 GLY A C 1
ATOM 2153 O O . GLY A 1 271 ? 17.384 -2.667 -32.719 1.00 96.25 271 GLY A O 1
ATOM 2154 N N . TYR A 1 272 ? 19.476 -2.288 -32.016 1.00 97.75 272 TYR A N 1
ATOM 2155 C CA . TYR A 1 272 ? 19.358 -3.141 -30.825 1.00 97.75 272 TYR A CA 1
ATOM 2156 C C . TYR A 1 272 ? 18.289 -2.662 -29.835 1.00 97.75 272 TYR A C 1
ATOM 2158 O O . TYR A 1 272 ? 17.609 -3.486 -29.234 1.00 97.75 272 TYR A O 1
ATOM 2166 N N . GLY A 1 273 ? 18.113 -1.343 -29.690 1.00 96.69 273 GLY A N 1
ATOM 2167 C CA . GLY A 1 273 ? 17.053 -0.776 -28.850 1.00 96.69 273 GLY A CA 1
ATOM 2168 C C . GLY A 1 273 ? 15.666 -1.160 -29.358 1.00 96.69 273 GLY A C 1
ATOM 2169 O O . GLY A 1 273 ? 14.864 -1.681 -28.595 1.00 96.69 273 GLY A O 1
ATOM 2170 N N . THR A 1 274 ? 15.422 -1.007 -30.664 1.00 97.88 274 THR A N 1
ATOM 2171 C CA . THR A 1 274 ? 14.163 -1.414 -31.304 1.00 97.88 274 THR A CA 1
ATOM 2172 C C . THR A 1 274 ? 13.884 -2.904 -31.123 1.00 97.88 274 THR A C 1
ATOM 2174 O O . THR A 1 274 ? 12.777 -3.273 -30.746 1.00 97.88 274 THR A O 1
ATOM 2177 N N . GLU A 1 275 ? 14.886 -3.756 -31.349 1.00 98.38 275 GLU A N 1
ATOM 2178 C CA . GLU A 1 275 ? 14.756 -5.211 -31.201 1.00 98.38 275 GLU A CA 1
ATOM 2179 C C . GLU A 1 275 ? 14.436 -5.618 -29.756 1.00 98.38 275 GLU A C 1
ATOM 2181 O O . GLU A 1 275 ? 13.489 -6.368 -29.524 1.00 98.38 275 GLU A O 1
ATOM 2186 N N . ALA A 1 276 ? 15.181 -5.093 -28.778 1.00 98.50 276 ALA A N 1
ATOM 2187 C CA . ALA A 1 276 ? 14.943 -5.376 -27.365 1.00 98.50 276 ALA A CA 1
ATOM 2188 C C . ALA A 1 276 ? 13.578 -4.856 -26.892 1.00 98.50 276 ALA A C 1
ATOM 2190 O O . ALA A 1 276 ? 12.854 -5.564 -26.194 1.00 98.50 276 ALA A O 1
ATOM 2191 N N . PHE A 1 277 ? 13.222 -3.632 -27.292 1.00 98.44 277 PHE A N 1
ATOM 2192 C CA . PHE A 1 277 ? 11.966 -2.990 -26.927 1.00 98.44 277 PHE A CA 1
ATOM 2193 C C . PHE A 1 277 ? 10.762 -3.758 -27.486 1.00 98.44 277 PHE A C 1
ATOM 2195 O O . PHE A 1 277 ? 9.831 -4.071 -26.742 1.00 98.44 277 PHE A O 1
ATOM 2202 N N . ALA A 1 278 ? 10.785 -4.108 -28.775 1.00 98.38 278 ALA A N 1
ATOM 2203 C CA . ALA A 1 278 ? 9.709 -4.871 -29.400 1.00 98.38 278 ALA A CA 1
ATOM 2204 C C . ALA A 1 278 ? 9.541 -6.247 -28.738 1.00 98.38 278 ALA A C 1
ATOM 2206 O O . ALA A 1 278 ? 8.429 -6.601 -28.353 1.00 98.38 278 ALA A O 1
ATOM 2207 N N . ALA A 1 279 ? 10.646 -6.968 -28.515 1.00 98.56 279 ALA A N 1
ATOM 2208 C CA . ALA A 1 279 ? 10.617 -8.293 -27.901 1.00 98.56 279 ALA A CA 1
ATOM 2209 C C . ALA A 1 279 ? 10.074 -8.283 -26.464 1.00 98.56 279 ALA A C 1
ATOM 2211 O O . ALA A 1 279 ? 9.288 -9.159 -26.103 1.00 98.56 279 ALA A O 1
ATOM 2212 N N . ALA A 1 280 ? 10.464 -7.300 -25.645 1.00 98.56 280 ALA A N 1
ATOM 2213 C CA . ALA A 1 280 ? 9.936 -7.156 -24.290 1.00 98.56 280 ALA A CA 1
ATOM 2214 C C . ALA A 1 280 ? 8.439 -6.817 -24.295 1.00 98.56 280 ALA A C 1
ATOM 2216 O O . ALA A 1 280 ? 7.689 -7.429 -23.537 1.00 98.56 280 ALA A O 1
ATOM 2217 N N . ALA A 1 281 ? 7.993 -5.921 -25.184 1.00 98.50 281 ALA A N 1
ATOM 2218 C CA . ALA A 1 281 ? 6.585 -5.544 -25.283 1.00 98.50 281 ALA A CA 1
ATOM 2219 C C . ALA A 1 281 ? 5.711 -6.712 -25.768 1.00 98.50 281 ALA A C 1
ATOM 2221 O O . ALA A 1 281 ? 4.652 -6.960 -25.199 1.00 98.50 281 ALA A O 1
ATOM 2222 N N . ASP A 1 282 ? 6.162 -7.458 -26.783 1.00 98.19 282 ASP A N 1
ATOM 2223 C CA . ASP A 1 282 ? 5.459 -8.652 -27.266 1.00 98.19 282 ASP A CA 1
ATOM 2224 C C . ASP A 1 282 ? 5.370 -9.721 -26.182 1.00 98.19 282 ASP A C 1
ATOM 2226 O O . ASP A 1 282 ? 4.299 -10.268 -25.925 1.00 98.19 282 ASP A O 1
ATOM 2230 N N . TRP A 1 283 ? 6.474 -9.985 -25.485 1.00 98.44 283 TRP A N 1
ATOM 2231 C CA . TRP A 1 283 ? 6.450 -10.922 -24.372 1.00 98.44 283 TRP A CA 1
ATOM 2232 C C . TRP A 1 283 ? 5.500 -10.466 -23.255 1.00 98.44 283 TRP A C 1
ATOM 2234 O O . TRP A 1 283 ? 4.736 -11.277 -22.728 1.00 98.44 283 TRP A O 1
ATOM 2244 N N . ALA A 1 284 ? 5.503 -9.177 -22.917 1.00 98.25 284 ALA A N 1
ATOM 2245 C CA . ALA A 1 284 ? 4.653 -8.641 -21.864 1.00 98.25 284 ALA A CA 1
ATOM 2246 C C . ALA A 1 284 ? 3.156 -8.796 -22.195 1.00 98.25 284 ALA A C 1
ATOM 2248 O O . ALA A 1 284 ? 2.359 -9.166 -21.337 1.00 98.25 284 ALA A O 1
ATOM 2249 N N . LEU A 1 285 ? 2.773 -8.578 -23.452 1.00 98.25 285 LEU A N 1
ATOM 2250 C CA . LEU A 1 285 ? 1.385 -8.699 -23.898 1.00 98.25 285 LEU A CA 1
ATOM 2251 C C . LEU A 1 285 ? 0.946 -10.165 -24.043 1.00 98.25 285 LEU A C 1
ATOM 2253 O O . LEU A 1 285 ? -0.066 -10.573 -23.480 1.00 98.25 285 LEU A O 1
ATOM 2257 N N . TYR A 1 286 ? 1.721 -10.984 -24.757 1.00 97.19 286 TYR A N 1
ATOM 2258 C CA . TYR A 1 286 ? 1.278 -12.322 -25.171 1.00 97.19 286 TYR A CA 1
ATOM 2259 C C . TYR A 1 286 ? 1.665 -13.453 -24.211 1.00 97.19 286 TYR A C 1
ATOM 2261 O O . TYR A 1 286 ? 1.092 -14.540 -24.290 1.00 97.19 286 TYR A O 1
ATOM 2269 N N . HIS A 1 287 ? 2.631 -13.233 -23.314 1.00 96.44 287 HIS A N 1
ATOM 2270 C CA . HIS A 1 287 ? 3.091 -14.259 -22.372 1.00 96.44 287 HIS A CA 1
ATOM 2271 C C . HIS A 1 287 ? 2.898 -13.873 -20.907 1.00 96.44 287 HIS A C 1
ATOM 2273 O O . HIS A 1 287 ? 2.503 -14.727 -20.117 1.00 96.44 287 HIS A O 1
ATOM 2279 N N . LEU A 1 288 ? 3.179 -12.622 -20.533 1.00 97.06 288 LEU A N 1
ATOM 2280 C CA . LEU A 1 288 ? 2.907 -12.137 -19.177 1.00 97.06 288 LEU A CA 1
ATOM 2281 C C . LEU A 1 288 ? 1.414 -11.823 -18.976 1.00 97.06 288 LEU A C 1
ATOM 2283 O O . LEU A 1 288 ? 0.913 -11.978 -17.867 1.00 97.06 288 LEU A O 1
ATOM 2287 N N . GLY A 1 289 ? 0.705 -11.449 -20.047 1.00 96.81 289 GLY A N 1
ATOM 2288 C CA . GLY A 1 289 ? -0.734 -11.186 -20.029 1.00 96.81 289 GLY A CA 1
ATOM 2289 C C . GLY A 1 289 ? -1.106 -9.731 -19.746 1.00 96.81 289 GLY A C 1
ATOM 2290 O O . GLY A 1 289 ? -2.224 -9.476 -19.306 1.00 96.81 289 GLY A O 1
ATOM 2291 N N . LEU A 1 290 ? -0.198 -8.777 -19.987 1.00 97.69 290 LEU A N 1
ATOM 2292 C CA . LEU A 1 290 ? -0.551 -7.358 -19.937 1.00 97.69 290 LEU A CA 1
ATOM 2293 C C . LEU A 1 290 ? -1.622 -7.043 -20.985 1.00 97.69 290 LEU A C 1
ATOM 2295 O O . LEU A 1 290 ? -1.530 -7.464 -22.137 1.00 97.69 290 LEU A O 1
ATOM 2299 N N . ALA A 1 291 ? -2.596 -6.218 -20.610 1.00 97.12 291 ALA A N 1
ATOM 2300 C CA . ALA A 1 291 ? -3.575 -5.681 -21.551 1.00 97.12 291 ALA A CA 1
ATOM 2301 C C . ALA A 1 291 ? -2.960 -4.587 -22.439 1.00 97.12 291 ALA A C 1
ATOM 2303 O O . ALA A 1 291 ? -3.390 -4.376 -23.578 1.00 97.12 291 ALA A O 1
ATOM 2304 N N . ARG A 1 292 ? -1.962 -3.864 -21.913 1.00 97.62 292 ARG A N 1
ATOM 2305 C CA . ARG A 1 292 ? -1.352 -2.720 -22.593 1.00 97.62 292 ARG A CA 1
ATOM 2306 C C . ARG A 1 292 ? 0.095 -2.486 -22.167 1.00 97.62 292 ARG A C 1
ATOM 2308 O O . ARG A 1 292 ? 0.438 -2.550 -20.994 1.00 97.62 292 ARG A O 1
ATOM 2315 N N . VAL A 1 293 ? 0.922 -2.088 -23.124 1.00 98.56 293 VAL A N 1
ATOM 2316 C CA . VAL A 1 293 ? 2.229 -1.472 -22.879 1.00 98.56 293 VAL A CA 1
ATOM 2317 C C . VAL A 1 293 ? 2.179 -0.046 -23.409 1.00 98.56 293 VAL A C 1
ATOM 2319 O O . VAL A 1 293 ? 1.778 0.173 -24.552 1.00 98.56 293 VAL A O 1
ATOM 2322 N N . VAL A 1 294 ? 2.568 0.928 -22.591 1.00 98.38 294 VAL A N 1
ATOM 2323 C CA . VAL A 1 294 ? 2.668 2.337 -22.994 1.00 98.38 294 VAL A CA 1
ATOM 2324 C C . VAL A 1 294 ? 4.120 2.780 -23.014 1.00 98.38 294 VAL A C 1
ATOM 2326 O O . VAL A 1 294 ? 4.960 2.244 -22.301 1.00 98.38 294 VAL A O 1
ATOM 2329 N N . ALA A 1 295 ? 4.433 3.773 -23.830 1.00 97.94 295 ALA A N 1
ATOM 2330 C CA . ALA A 1 295 ? 5.735 4.415 -23.815 1.00 97.94 295 ALA A CA 1
ATOM 2331 C C . ALA A 1 295 ? 5.607 5.869 -24.240 1.00 97.94 295 ALA A C 1
ATOM 2333 O O . ALA A 1 295 ? 4.644 6.271 -24.897 1.00 97.94 295 ALA A O 1
ATOM 2334 N N . LYS A 1 296 ? 6.597 6.669 -23.867 1.00 96.81 296 LYS A N 1
ATOM 2335 C CA . LYS A 1 296 ? 6.678 8.069 -24.263 1.00 96.81 296 LYS A CA 1
ATOM 2336 C C . LYS A 1 296 ? 8.114 8.450 -24.565 1.00 96.81 296 LYS A C 1
ATOM 2338 O O . LYS A 1 296 ? 9.051 7.841 -24.054 1.00 96.81 296 LYS A O 1
ATOM 2343 N N . CYS A 1 297 ? 8.282 9.475 -25.380 1.00 97.19 297 CYS A N 1
ATOM 2344 C CA . CYS A 1 297 ? 9.579 10.091 -25.611 1.00 97.19 297 CYS A CA 1
ATOM 2345 C C . CYS A 1 297 ? 9.428 11.605 -25.725 1.00 97.19 297 CYS A C 1
ATOM 2347 O O . CYS A 1 297 ? 8.395 12.092 -26.184 1.00 97.19 297 CYS A O 1
ATOM 2349 N N . PHE A 1 298 ? 10.464 12.338 -25.321 1.00 96.88 298 PHE A N 1
ATOM 2350 C CA . PHE A 1 298 ? 10.554 13.779 -25.556 1.00 96.88 298 PHE A CA 1
ATOM 2351 C C . PHE A 1 298 ? 10.418 14.099 -27.045 1.00 96.88 298 PHE A C 1
ATOM 2353 O O . PHE A 1 298 ? 10.899 13.329 -27.886 1.00 96.88 298 PHE A O 1
ATOM 2360 N N . LYS A 1 299 ? 9.792 15.232 -27.376 1.00 96.12 299 LYS A N 1
ATOM 2361 C CA . LYS A 1 299 ? 9.596 15.652 -28.773 1.00 96.12 299 LYS A CA 1
ATOM 2362 C C . LYS A 1 299 ? 10.908 15.843 -29.529 1.00 96.12 299 LYS A C 1
ATOM 2364 O O . LYS A 1 299 ? 10.971 15.587 -30.727 1.00 96.12 299 LYS A O 1
ATOM 2369 N N . GLU A 1 300 ? 11.960 16.225 -28.821 1.00 96.12 300 GLU A N 1
ATOM 2370 C CA . GLU A 1 300 ? 13.303 16.456 -29.343 1.00 96.12 300 GLU A CA 1
ATOM 2371 C C . GLU A 1 300 ? 14.100 15.154 -29.538 1.00 96.12 300 GLU A C 1
ATOM 2373 O O . GLU A 1 300 ? 15.118 15.143 -30.234 1.00 96.12 300 GLU A O 1
ATOM 2378 N N . ASN A 1 301 ? 13.656 14.036 -28.949 1.00 94.94 301 ASN A N 1
ATOM 2379 C CA . ASN A 1 301 ? 14.349 12.753 -29.040 1.00 94.94 301 ASN A CA 1
ATOM 2380 C C . ASN A 1 301 ? 13.885 11.946 -30.263 1.00 94.94 301 ASN A C 1
ATOM 2382 O O . ASN A 1 301 ? 13.168 10.944 -30.162 1.00 94.94 301 ASN A O 1
ATOM 2386 N N . GLU A 1 302 ? 14.350 12.375 -31.436 1.00 94.31 302 GLU A N 1
ATOM 2387 C CA . GLU A 1 302 ? 14.037 11.729 -32.712 1.00 94.31 302 GLU A CA 1
ATOM 2388 C C . GLU A 1 302 ? 14.417 10.234 -32.776 1.00 94.31 302 GLU A C 1
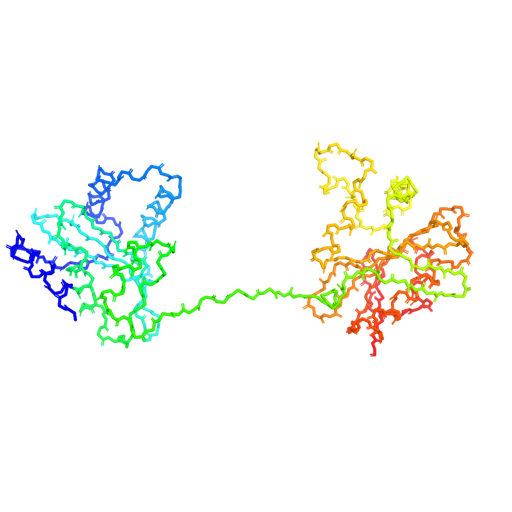ATOM 2390 O O . GLU A 1 302 ? 13.626 9.440 -33.299 1.00 94.31 302 GLU A O 1
ATOM 2395 N N . PRO A 1 303 ? 15.580 9.783 -32.255 1.00 93.62 303 PRO A N 1
ATOM 2396 C CA . PRO A 1 303 ? 15.898 8.357 -32.199 1.00 93.62 303 PRO A CA 1
ATOM 2397 C C . PRO A 1 303 ? 14.846 7.522 -31.459 1.00 93.62 303 PRO A C 1
ATOM 2399 O O . PRO A 1 303 ? 14.398 6.510 -32.003 1.00 93.62 303 PRO A O 1
ATOM 2402 N N . SER A 1 304 ? 14.414 7.950 -30.267 1.00 94.81 304 SER A N 1
ATOM 2403 C CA . SER A 1 304 ? 13.375 7.238 -29.513 1.00 94.81 304 SER A CA 1
ATOM 2404 C C . SER A 1 304 ? 12.024 7.303 -30.213 1.00 94.81 304 SER A C 1
ATOM 2406 O O . SER A 1 304 ? 11.342 6.285 -30.286 1.00 94.81 304 SER A O 1
ATOM 2408 N N . ARG A 1 305 ? 11.662 8.447 -30.810 1.00 96.25 305 ARG A N 1
ATOM 2409 C CA . ARG A 1 305 ? 10.417 8.575 -31.581 1.00 96.25 305 ARG A CA 1
ATOM 2410 C C . ARG A 1 305 ? 10.344 7.556 -32.716 1.00 96.25 305 ARG A C 1
ATOM 2412 O O . ARG A 1 305 ? 9.342 6.858 -32.843 1.00 96.25 305 ARG A O 1
ATOM 2419 N N . ARG A 1 306 ? 11.416 7.423 -33.509 1.00 95.75 306 ARG A N 1
ATOM 2420 C CA . ARG A 1 306 ? 11.488 6.440 -34.607 1.00 95.75 306 ARG A CA 1
ATOM 2421 C C . ARG A 1 306 ? 11.439 5.002 -34.103 1.00 95.75 306 ARG A C 1
ATOM 2423 O O . ARG A 1 306 ? 10.774 4.172 -34.714 1.00 95.75 306 ARG A O 1
ATOM 2430 N N . MET A 1 307 ? 12.111 4.712 -32.988 1.00 96.25 307 MET A N 1
ATOM 2431 C CA . MET A 1 307 ? 12.058 3.394 -32.355 1.00 96.25 307 MET A CA 1
ATOM 2432 C C . MET A 1 307 ? 10.627 3.042 -31.928 1.00 96.25 307 MET A C 1
ATOM 2434 O O . MET A 1 307 ? 10.116 1.999 -32.333 1.00 96.25 307 MET A O 1
ATOM 2438 N N . LEU A 1 308 ? 9.963 3.916 -31.166 1.00 97.25 308 LEU A N 1
ATOM 2439 C CA . LEU A 1 308 ? 8.601 3.677 -30.684 1.00 97.25 308 LEU A CA 1
ATOM 2440 C C . LEU A 1 308 ? 7.613 3.543 -31.849 1.00 97.25 308 LEU A C 1
ATOM 2442 O O . LEU A 1 308 ? 6.879 2.561 -31.912 1.00 97.25 308 LEU A O 1
ATOM 2446 N N . ALA A 1 309 ? 7.670 4.446 -32.831 1.00 97.00 309 ALA A N 1
ATOM 2447 C CA . ALA A 1 309 ? 6.799 4.404 -34.008 1.00 97.00 309 ALA A CA 1
ATOM 2448 C C . ALA A 1 309 ? 6.981 3.146 -34.878 1.00 97.00 309 ALA A C 1
ATOM 2450 O O . ALA A 1 309 ? 6.074 2.780 -35.619 1.00 97.00 309 ALA A O 1
ATOM 2451 N N . SER A 1 310 ? 8.133 2.470 -34.801 1.00 95.88 310 SER A N 1
ATOM 2452 C CA . SER A 1 310 ? 8.372 1.232 -35.555 1.00 95.88 310 SER A CA 1
ATOM 2453 C C . SER A 1 310 ? 7.708 -0.011 -34.951 1.00 95.88 310 SER A C 1
ATOM 2455 O O . SER A 1 310 ? 7.589 -1.022 -35.639 1.00 95.88 310 SER A O 1
ATOM 2457 N N . CYS A 1 311 ? 7.286 0.037 -33.681 1.00 94.69 311 CYS A N 1
ATOM 2458 C CA . CYS A 1 311 ? 6.766 -1.135 -32.966 1.00 94.69 311 CYS A CA 1
ATOM 2459 C C . CYS A 1 311 ? 5.513 -0.876 -32.110 1.00 94.69 311 CYS A C 1
ATOM 2461 O O . CYS A 1 311 ? 4.967 -1.822 -31.538 1.00 94.69 311 CYS A O 1
ATOM 2463 N N . MET A 1 312 ? 5.042 0.370 -32.034 1.00 97.38 312 MET A N 1
ATOM 2464 C CA . MET A 1 312 ? 3.861 0.801 -31.284 1.00 97.38 312 MET A CA 1
ATOM 2465 C C . MET A 1 312 ? 3.037 1.801 -32.104 1.00 97.38 312 MET A C 1
ATOM 2467 O O . MET A 1 312 ? 3.575 2.511 -32.956 1.00 97.38 312 MET A O 1
ATOM 2471 N N . ARG A 1 313 ? 1.734 1.909 -31.813 1.00 97.38 313 ARG A N 1
ATOM 2472 C CA . ARG A 1 313 ? 0.880 2.942 -32.418 1.00 97.38 313 ARG A CA 1
ATOM 2473 C C . ARG A 1 313 ? 0.968 4.249 -31.618 1.00 97.38 313 ARG A C 1
ATOM 2475 O O . ARG A 1 313 ? 1.068 4.185 -30.391 1.00 97.38 313 ARG A O 1
ATOM 2482 N N . PRO A 1 314 ? 0.901 5.429 -32.259 1.00 97.50 314 PRO A N 1
ATOM 2483 C CA . PRO A 1 314 ? 0.716 6.689 -31.544 1.00 97.50 314 PRO A CA 1
ATOM 2484 C C . PRO A 1 314 ? -0.588 6.674 -30.733 1.00 97.50 314 PRO A C 1
ATOM 2486 O O . PRO A 1 314 ? -1.612 6.203 -31.226 1.00 97.50 314 PRO A O 1
ATOM 2489 N N . SER A 1 315 ? -0.555 7.201 -29.509 1.00 97.25 315 SER A N 1
ATOM 2490 C CA . SER A 1 315 ? -1.720 7.288 -28.608 1.00 97.25 315 SER A CA 1
ATOM 2491 C C . SER A 1 315 ? -2.030 8.710 -28.133 1.00 97.25 315 SER A C 1
ATOM 2493 O O . SER A 1 315 ? -3.039 8.935 -27.468 1.00 97.25 315 SER A O 1
ATOM 2495 N N . GLY A 1 316 ? -1.187 9.682 -28.486 1.00 96.19 316 GLY A N 1
ATOM 2496 C CA . GLY A 1 316 ? -1.389 11.098 -28.201 1.00 96.19 316 GLY A CA 1
ATOM 2497 C C . GLY A 1 316 ? -0.069 11.845 -28.047 1.00 96.19 316 GLY A C 1
ATOM 2498 O O . GLY A 1 316 ? 1.014 11.282 -28.198 1.00 96.19 316 GLY A O 1
ATOM 2499 N N . GLU A 1 317 ? -0.153 13.122 -27.707 1.00 96.75 317 GLU A N 1
ATOM 2500 C CA . GLU A 1 317 ? 0.996 13.963 -27.380 1.00 96.75 317 GLU A CA 1
ATOM 2501 C C . GLU A 1 317 ? 0.577 15.082 -26.417 1.00 96.75 317 GLU A C 1
ATOM 2503 O O . GLU A 1 317 ? -0.610 15.367 -26.272 1.00 96.75 317 GLU A O 1
ATOM 2508 N N . ASP A 1 318 ? 1.544 15.688 -25.733 1.00 95.75 318 ASP A N 1
ATOM 2509 C CA . ASP A 1 318 ? 1.379 16.978 -25.046 1.00 95.75 318 ASP A CA 1
ATOM 2510 C C . ASP A 1 318 ? 2.481 17.950 -25.494 1.00 95.75 318 ASP A C 1
ATOM 2512 O O . ASP A 1 318 ? 3.099 17.738 -26.534 1.00 95.75 318 ASP A O 1
ATOM 2516 N N . GLU A 1 319 ? 2.729 19.035 -24.764 1.00 95.88 319 GLU A N 1
ATOM 2517 C CA . GLU A 1 319 ? 3.785 19.997 -25.105 1.00 95.88 319 GLU A CA 1
ATOM 2518 C C . GLU A 1 319 ? 5.203 19.398 -25.034 1.00 95.88 319 GLU A C 1
ATOM 2520 O O . GLU A 1 319 ? 6.095 19.862 -25.739 1.00 95.88 319 GLU A O 1
ATOM 2525 N N . THR A 1 320 ? 5.415 18.343 -24.243 1.00 95.56 320 THR A N 1
ATOM 2526 C CA . THR A 1 320 ? 6.735 17.770 -23.934 1.00 95.56 320 THR A CA 1
ATOM 2527 C C . THR A 1 320 ? 6.976 16.408 -24.593 1.00 95.56 320 THR A C 1
ATOM 2529 O O . THR A 1 320 ? 8.091 16.116 -25.026 1.00 95.56 320 THR A O 1
ATOM 2532 N N . TYR A 1 321 ? 5.953 15.556 -24.687 1.00 97.12 321 TYR A N 1
ATOM 2533 C CA . TYR A 1 321 ? 6.089 14.144 -25.036 1.00 97.12 321 TYR A CA 1
ATOM 2534 C C . TYR A 1 321 ? 5.201 13.723 -26.207 1.00 97.12 321 TYR A C 1
ATOM 2536 O O . TYR A 1 321 ? 4.014 14.047 -26.261 1.00 97.12 321 TYR A O 1
ATOM 2544 N N . PHE A 1 322 ? 5.750 12.864 -27.066 1.00 97.88 322 PHE A N 1
ATOM 2545 C CA . PHE A 1 322 ? 4.958 11.938 -27.875 1.00 97.88 322 PHE A CA 1
ATOM 2546 C C . PHE A 1 322 ? 4.631 10.689 -27.048 1.00 97.88 322 PHE A C 1
ATOM 2548 O O . PHE A 1 322 ? 5.498 10.179 -26.332 1.00 97.88 322 PHE A O 1
ATOM 2555 N N . ARG A 1 323 ? 3.400 10.179 -27.158 1.00 98.19 323 ARG A N 1
ATOM 2556 C CA . ARG A 1 323 ? 2.931 8.963 -26.479 1.00 98.19 323 ARG A CA 1
ATOM 2557 C C . ARG A 1 323 ? 2.586 7.870 -27.480 1.00 98.19 323 ARG A C 1
ATOM 2559 O O . ARG A 1 323 ? 2.015 8.124 -28.542 1.00 98.19 323 ARG A O 1
ATOM 2566 N N . PHE A 1 324 ? 2.915 6.648 -27.093 1.00 98.50 324 PHE A N 1
ATOM 2567 C CA . PHE A 1 324 ? 2.705 5.438 -27.866 1.00 98.50 324 PHE A CA 1
ATOM 2568 C C . PHE A 1 324 ? 2.098 4.354 -26.986 1.00 98.50 324 PHE A C 1
ATOM 2570 O O . PHE A 1 324 ? 2.303 4.320 -25.770 1.00 98.50 324 PHE A O 1
ATOM 2577 N N . GLU A 1 325 ? 1.362 3.444 -27.608 1.00 98.19 325 GLU A N 1
ATOM 2578 C CA . GLU A 1 325 ? 0.843 2.262 -26.936 1.00 98.19 325 GLU A CA 1
ATOM 2579 C C . GLU A 1 325 ? 0.862 1.031 -27.845 1.00 98.19 325 GLU A C 1
ATOM 2581 O O . GLU A 1 325 ? 0.910 1.119 -29.076 1.00 98.19 325 GLU A O 1
ATOM 2586 N N . LYS A 1 326 ? 0.822 -0.135 -27.210 1.00 98.00 326 LYS A N 1
ATOM 2587 C CA . LYS A 1 326 ? 0.646 -1.436 -27.840 1.00 98.00 326 LYS A CA 1
ATOM 2588 C C . LYS A 1 326 ? -0.319 -2.241 -26.976 1.00 98.00 326 LYS A C 1
ATOM 2590 O O . LYS A 1 326 ? -0.149 -2.299 -25.760 1.00 98.00 326 LYS A O 1
ATOM 2595 N N . THR A 1 327 ? -1.341 -2.812 -27.596 1.00 96.00 327 THR A N 1
ATOM 2596 C CA . THR A 1 327 ? -2.393 -3.608 -26.947 1.00 96.00 327 THR A CA 1
ATOM 2597 C C . THR A 1 327 ? -2.516 -4.951 -27.662 1.00 96.00 327 THR A C 1
ATOM 2599 O O . THR A 1 327 ? -2.087 -5.048 -28.816 1.00 96.00 327 THR A O 1
ATOM 2602 N N . VAL A 1 328 ? -3.080 -5.957 -26.985 1.00 85.12 328 VAL A N 1
ATOM 2603 C CA . VAL A 1 328 ? -3.499 -7.232 -27.608 1.00 85.12 328 VAL A CA 1
ATOM 2604 C C . VAL A 1 328 ? -4.702 -7.019 -28.520 1.00 85.12 328 VAL A C 1
ATOM 2606 O O . VAL A 1 328 ? -5.526 -6.126 -28.201 1.00 85.12 328 VAL A O 1
#

Radius of gyration: 31.74 Å; chains: 1; bounding box: 63×39×81 Å

pLDDT: mean 94.24, std 5.69, range [58.62, 98.81]

Sequence (328 aa):
YSGQRNHINKFRRDFPDAEFTPLTDPQDPRLAAFWRDYETEFHKTGPLAVQELALAQEMFSRIGTGWFCAGGMMAEGRLVAVCLAEKCGGTLVNHIEKALYSHAGAYPALVQAFADHYGGDCQWCNREDDARDKGLRTSKLQYLPEALAGKVRMEVGTELDALKAVPTLKTERLTLTPLRKADIPAYSALCLDDERNRWWGYDYRTDLGDKPLTDTYFYDDARADFAARRALNFAVRLKGKLIGEVVLYRPDFRGGFEQGCRIAPEYAGHGYGTEAFAAAADWALYHLGLARVVAKCFKENEPSRRMLASCMRPSGEDETYFRFEKTV

Secondary structure (DSSP, 8-state):
-HHHHHHHHHHHHH-TT-EEEE---TT-HHHHHHHHHHHHH----SHHHHHHHHHHHHHHHTTTSSSEEEEEEEETTEEEEEEEEEEETTEEEEEEEEE-TTSTTHHHHHHHHHHHHH-TT-SEEE----TT-HHHHHHHHTT--S--PPPP------GGGG-SS---EE-SSEEEE---GGGHHHHHHHHH-HHHHTTTT--HHHHHTTSPPPTTHHHHHHHHHHHTTSEEEEEEEETTEEEEEEEEE---SSSEEEEEEEE-GGGTTSSHHHHHHHHHHHHIIIII--SEEEEEEETT-HHHHHHHHHHSEEEEE-SSEEEEEEE-

Foldseek 3Di:
DVVLVVQLVVLCVVFVVKDKDWDQALVPVLVVVQLVLQVVQDPPPDPVVVVVSVVVNVVSNCRNVLQKTKMAIDGPRGGQKIWIWGDDQQETETDDIDGHPVRGSRRSNRVVVVCVVPNPSHPYYHDDDQPPDPVSVVVVCVVVDPDDDDDDDDDQAALLVVDPDQDWDDFPFKIWADDDPVCLQVVVVQLPPCVQCVWVPDDVCVVCPPPDDDSCNVVVVQVVCSVVNFKHKTQIDGVRDRFWIKMWGDDPSPLETEIDIDGHPVPPPPCSRLRVRLRVQCCSCPPSPRQKYKYKTFPPCPVVVVSQVVRFAFDDADPTITMTMDGD